Protein AF-A0A482UU62-F1 (afdb_monomer_lite)

Structure (mmCIF, N/CA/C/O backbone):
data_AF-A0A482UU62-F1
#
_entry.id   AF-A0A482UU62-F1
#
loop_
_atom_site.group_PDB
_atom_site.id
_atom_site.type_symbol
_atom_site.label_atom_id
_atom_site.label_alt_id
_atom_site.label_comp_id
_atom_site.label_asym_id
_atom_site.label_entity_id
_atom_site.label_seq_id
_atom_site.pdbx_PDB_ins_code
_atom_site.Cartn_x
_atom_site.Cartn_y
_atom_site.Cartn_z
_atom_site.occupancy
_atom_site.B_iso_or_equiv
_atom_site.auth_seq_id
_atom_site.auth_comp_id
_atom_site.auth_asym_id
_atom_site.auth_atom_id
_atom_site.pdbx_PDB_model_num
ATOM 1 N N . MET A 1 1 ? -2.769 20.925 2.232 1.00 29.25 1 MET A N 1
ATOM 2 C CA . MET A 1 1 ? -3.761 20.441 1.241 1.00 29.25 1 MET A CA 1
ATOM 3 C C . MET A 1 1 ? -4.240 19.071 1.714 1.00 29.25 1 MET A C 1
ATOM 5 O O . MET A 1 1 ? -3.401 18.208 1.876 1.00 29.25 1 MET A O 1
ATOM 9 N N . ILE A 1 2 ? -5.507 18.881 2.095 1.00 30.19 2 ILE A N 1
ATOM 10 C CA . ILE A 1 2 ? -6.007 17.560 2.534 1.00 30.19 2 ILE A CA 1
ATOM 11 C C . ILE A 1 2 ? -6.221 16.725 1.270 1.00 30.19 2 ILE A C 1
ATOM 13 O O . ILE A 1 2 ? -7.005 17.144 0.421 1.00 30.19 2 ILE A O 1
ATOM 17 N N . HIS A 1 3 ?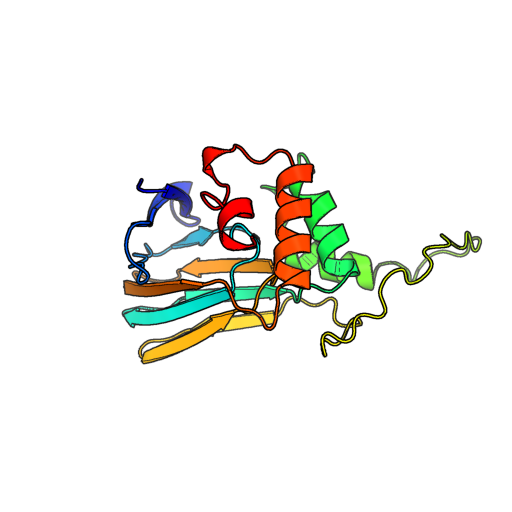 -5.529 15.593 1.127 1.00 39.16 3 HIS A N 1
ATOM 18 C CA . HIS A 1 3 ? -5.856 14.637 0.068 1.00 39.16 3 HIS A CA 1
ATOM 19 C C . HIS A 1 3 ? -6.886 13.658 0.620 1.00 39.16 3 HIS A C 1
ATOM 21 O O . HIS A 1 3 ? -6.706 13.036 1.665 1.00 39.16 3 HIS A O 1
ATOM 27 N N . THR A 1 4 ? -8.015 13.589 -0.065 1.00 34.31 4 THR A N 1
ATOM 28 C CA . THR A 1 4 ? -9.103 12.674 0.250 1.00 34.31 4 THR A CA 1
ATOM 29 C C . THR A 1 4 ? -8.933 11.459 -0.645 1.00 34.31 4 THR A C 1
ATOM 31 O O . THR A 1 4 ? -9.074 11.580 -1.862 1.00 34.31 4 THR A O 1
ATOM 34 N N . TYR A 1 5 ? -8.637 10.302 -0.056 1.00 45.34 5 TYR A N 1
ATOM 35 C CA . TYR A 1 5 ? -8.794 9.037 -0.767 1.00 45.34 5 TYR A CA 1
ATOM 36 C C . TYR A 1 5 ? -10.222 8.544 -0.562 1.00 45.34 5 TYR A C 1
ATOM 38 O O . TYR A 1 5 ? -10.737 8.518 0.560 1.00 45.34 5 TYR A O 1
ATOM 46 N N . ILE A 1 6 ? -10.868 8.184 -1.666 1.00 48.06 6 ILE A N 1
ATOM 47 C CA . ILE A 1 6 ? -12.169 7.526 -1.643 1.00 48.06 6 ILE A CA 1
ATOM 48 C C . ILE A 1 6 ? -11.887 6.039 -1.436 1.00 48.06 6 ILE A C 1
ATOM 50 O O . ILE A 1 6 ? -11.468 5.350 -2.361 1.00 48.06 6 ILE A O 1
ATOM 54 N N . ALA A 1 7 ? -12.085 5.559 -0.213 1.00 54.38 7 ALA A N 1
ATOM 55 C CA . ALA A 1 7 ? -12.248 4.135 0.036 1.00 54.38 7 ALA A CA 1
ATOM 56 C C . ALA A 1 7 ? -13.692 3.746 -0.292 1.00 54.38 7 ALA A C 1
ATOM 58 O O . ALA A 1 7 ? -14.599 4.576 -0.233 1.00 54.38 7 ALA A O 1
ATOM 59 N N . TYR A 1 8 ? -13.933 2.486 -0.624 1.00 49.38 8 TYR A N 1
ATOM 60 C CA . TYR A 1 8 ? -15.288 1.998 -0.861 1.00 49.38 8 TYR A CA 1
ATOM 61 C C . TYR A 1 8 ? -15.709 1.091 0.291 1.00 49.38 8 TYR A C 1
ATOM 63 O O . TYR A 1 8 ? -14.977 0.175 0.663 1.00 49.38 8 TYR A O 1
ATOM 71 N N . ASN A 1 9 ? -16.870 1.353 0.889 1.00 61.03 9 ASN A N 1
ATOM 72 C CA . ASN A 1 9 ? -17.460 0.448 1.861 1.00 61.03 9 ASN A CA 1
ATOM 73 C C . ASN A 1 9 ? -18.055 -0.748 1.121 1.00 61.03 9 ASN A C 1
ATOM 75 O O . ASN A 1 9 ? -19.057 -0.614 0.418 1.00 61.03 9 ASN A O 1
ATOM 79 N N . ILE A 1 10 ? -17.456 -1.920 1.303 1.00 60.53 10 ILE A N 1
ATOM 80 C CA . ILE A 1 10 ? -17.905 -3.153 0.653 1.00 60.53 10 ILE A CA 1
ATOM 81 C C . ILE A 1 10 ? -19.278 -3.584 1.197 1.00 60.53 10 ILE A C 1
ATOM 83 O O . ILE A 1 10 ? -20.093 -4.103 0.444 1.00 60.53 10 ILE A O 1
ATOM 87 N N . GLN A 1 11 ? -19.571 -3.352 2.482 1.00 52.62 11 GLN A N 1
ATOM 88 C CA . GLN A 1 11 ? -20.834 -3.774 3.107 1.00 52.62 11 GLN A CA 1
ATOM 89 C C . GLN A 1 11 ? -22.020 -2.885 2.722 1.00 52.62 11 GLN A C 1
ATOM 91 O O . GLN A 1 11 ? -23.145 -3.368 2.610 1.00 52.62 11 GLN A O 1
ATOM 96 N N . HIS A 1 12 ? -21.778 -1.588 2.528 1.00 54.59 12 HIS A N 1
ATOM 97 C CA . HIS A 1 12 ? -22.832 -0.602 2.283 1.00 54.59 12 HIS A CA 1
ATOM 98 C C . HIS A 1 12 ? -22.850 -0.039 0.860 1.00 54.59 12 HIS A C 1
ATOM 100 O O . HIS A 1 12 ? -23.733 0.754 0.544 1.00 54.59 12 HIS A O 1
ATOM 106 N N . HIS A 1 13 ? -21.919 -0.448 -0.005 1.00 57.50 13 HIS A N 1
ATOM 107 C CA . HIS A 1 13 ? -21.791 0.049 -1.376 1.00 57.50 13 HIS A CA 1
ATOM 108 C C . HIS A 1 13 ? -21.663 1.584 -1.479 1.00 57.50 13 HIS A C 1
ATOM 110 O O . HIS A 1 13 ? -22.067 2.195 -2.473 1.00 57.50 13 HIS A O 1
ATOM 116 N N . THR A 1 14 ? -21.092 2.224 -0.454 1.00 40.72 14 THR A N 1
ATOM 117 C CA . THR A 1 14 ? -20.951 3.682 -0.353 1.00 40.72 14 THR A CA 1
ATOM 118 C C . THR A 1 14 ? -19.483 4.110 -0.337 1.00 40.72 14 THR A C 1
ATOM 120 O O . THR A 1 14 ? -18.644 3.422 0.244 1.00 40.72 14 THR A O 1
ATOM 123 N N . PRO A 1 15 ? -19.133 5.258 -0.944 1.00 47.12 15 PRO A N 1
ATOM 124 C CA . PRO A 1 15 ? -17.802 5.830 -0.792 1.00 47.12 15 PRO A CA 1
ATOM 125 C C . PRO A 1 15 ? -17.583 6.295 0.659 1.00 47.12 15 PRO A C 1
ATOM 127 O O . PRO A 1 15 ? -18.362 7.081 1.196 1.00 47.12 15 PRO A O 1
ATOM 130 N N . CYS A 1 16 ? -16.503 5.831 1.283 1.00 45.94 16 CYS A N 1
ATOM 131 C CA . CYS A 1 16 ? -15.980 6.317 2.554 1.00 45.94 16 CYS A CA 1
ATOM 132 C C . CYS A 1 16 ? -14.780 7.228 2.291 1.00 45.94 16 CYS A C 1
ATOM 134 O O . CYS A 1 16 ? -13.855 6.875 1.563 1.00 45.94 16 CYS A O 1
ATOM 136 N N . ILE A 1 17 ? -14.767 8.398 2.918 1.00 45.94 17 ILE A N 1
ATOM 137 C CA . ILE A 1 17 ? -13.635 9.315 2.820 1.00 45.94 17 ILE A CA 1
ATOM 138 C C . ILE A 1 17 ? -12.605 8.939 3.886 1.00 45.94 17 ILE A C 1
ATOM 140 O O . ILE A 1 17 ? -12.888 9.029 5.080 1.00 45.94 17 ILE A O 1
ATOM 144 N N . ILE A 1 18 ? -11.401 8.556 3.456 1.00 52.06 18 ILE A N 1
ATOM 145 C CA . ILE A 1 18 ? -10.228 8.507 4.332 1.00 52.06 18 ILE A CA 1
ATOM 146 C C . ILE A 1 18 ? -9.531 9.864 4.215 1.00 52.06 18 ILE A C 1
ATOM 148 O O . ILE A 1 18 ? -9.046 10.248 3.147 1.00 52.06 18 ILE A O 1
ATOM 152 N N . HIS A 1 19 ? -9.519 10.619 5.312 1.00 41.97 19 HIS A N 1
ATOM 153 C CA . HIS A 1 19 ? -8.902 11.942 5.361 1.00 41.97 19 HIS A CA 1
ATOM 154 C C . HIS A 1 19 ? -7.391 11.840 5.623 1.00 41.97 19 HIS A C 1
ATOM 156 O O . HIS A 1 19 ? -6.980 11.340 6.669 1.00 41.97 19 HIS A O 1
ATOM 162 N N . TYR A 1 20 ? -6.567 12.383 4.716 1.00 47.47 20 TYR A N 1
ATOM 163 C CA . TYR A 1 20 ? -5.126 12.571 4.928 1.00 47.47 20 TYR A CA 1
ATOM 164 C C . TYR A 1 20 ? -4.804 14.044 5.204 1.00 47.47 20 TYR A C 1
ATOM 166 O O . TYR A 1 20 ? -5.115 14.923 4.400 1.00 47.47 20 TYR A O 1
ATOM 174 N N . ILE A 1 21 ? -4.105 14.334 6.304 1.00 40.41 21 ILE A N 1
ATOM 175 C CA . ILE A 1 21 ? -3.586 15.679 6.594 1.00 40.41 21 ILE A CA 1
ATOM 176 C C . ILE A 1 21 ? -2.113 15.737 6.151 1.00 40.41 21 ILE A C 1
ATOM 178 O O . ILE A 1 21 ? -1.223 15.320 6.880 1.00 40.41 21 ILE A O 1
ATOM 182 N N . HIS A 1 22 ? -1.839 16.265 4.951 1.00 42.44 22 HIS A N 1
ATOM 183 C CA . HIS A 1 22 ? -0.493 16.317 4.333 1.00 42.44 22 HIS A CA 1
ATOM 184 C C . HIS A 1 22 ? 0.521 17.279 4.987 1.00 42.44 22 HIS A C 1
ATOM 186 O O . HIS A 1 22 ? 1.594 17.495 4.428 1.00 42.44 22 HIS A O 1
ATOM 192 N N . HIS A 1 23 ? 0.212 17.948 6.100 1.00 40.69 23 HIS A N 1
ATOM 193 C CA . HIS A 1 23 ? 1.130 18.947 6.687 1.00 40.69 23 HIS A CA 1
ATOM 194 C C . HIS A 1 23 ? 1.830 18.480 7.960 1.00 40.69 23 HIS A C 1
ATOM 196 O O . HIS A 1 23 ? 2.499 19.271 8.619 1.00 40.69 23 HIS A O 1
ATOM 202 N N . THR A 1 24 ? 1.749 17.189 8.267 1.00 35.25 24 THR A N 1
ATOM 203 C CA . THR A 1 24 ? 2.496 16.575 9.360 1.00 35.25 24 THR A CA 1
ATOM 204 C C . THR A 1 24 ? 3.139 15.268 8.887 1.00 35.25 24 THR A C 1
ATOM 206 O O . THR A 1 24 ? 2.493 14.507 8.170 1.00 35.25 24 THR A O 1
ATOM 209 N N . PRO A 1 25 ? 4.380 14.952 9.310 1.00 50.28 25 PRO A N 1
ATOM 210 C CA . PRO A 1 25 ? 5.009 13.643 9.071 1.00 50.28 25 PRO A CA 1
ATOM 211 C C . PRO A 1 25 ? 4.230 12.470 9.705 1.00 50.28 25 PRO A C 1
ATOM 213 O O . PRO A 1 25 ? 4.534 11.310 9.446 1.00 50.28 25 PRO A O 1
ATOM 216 N N . ASN A 1 26 ? 3.205 12.789 10.502 1.00 51.12 26 ASN A N 1
ATOM 217 C CA . ASN A 1 26 ? 2.254 11.870 11.105 1.00 51.12 26 ASN A CA 1
ATOM 218 C C . ASN A 1 26 ? 0.860 12.131 10.512 1.00 51.12 26 ASN A C 1
ATOM 220 O O . ASN A 1 26 ? 0.318 13.229 10.635 1.00 51.12 26 ASN A O 1
ATOM 224 N N . ILE A 1 27 ? 0.285 11.119 9.887 1.00 62.78 27 ILE A N 1
ATOM 225 C CA . ILE A 1 27 ? -1.075 11.037 9.364 1.00 62.78 27 ILE A CA 1
ATOM 226 C C . ILE A 1 27 ? -1.884 10.200 10.364 1.00 62.78 27 ILE A C 1
ATOM 228 O O . ILE A 1 27 ? -1.383 9.214 10.905 1.00 62.78 27 ILE A O 1
ATOM 232 N N . ILE A 1 28 ? -3.141 10.572 10.612 1.00 58.69 28 ILE A N 1
ATOM 233 C CA . ILE A 1 28 ? -4.076 9.774 11.421 1.00 58.69 28 ILE A CA 1
ATOM 234 C C . ILE A 1 28 ? -5.161 9.214 10.494 1.00 58.69 28 ILE A C 1
ATOM 236 O O . ILE A 1 28 ? -6.199 9.858 10.323 1.00 58.69 28 ILE A O 1
ATOM 240 N N . PRO A 1 29 ? -4.941 8.063 9.835 1.00 61.91 29 PRO A N 1
ATOM 241 C CA . PRO A 1 29 ? -6.014 7.419 9.096 1.00 61.91 29 PRO A CA 1
ATOM 242 C C . PRO A 1 29 ? -7.071 6.846 10.052 1.00 61.91 29 PRO A C 1
ATOM 244 O O . PRO A 1 29 ? -6.817 5.914 10.816 1.00 61.91 29 PRO A O 1
ATOM 247 N N . LEU A 1 30 ? -8.290 7.380 9.965 1.00 72.06 30 LEU A N 1
ATOM 248 C CA . LEU A 1 30 ? -9.490 6.761 10.531 1.00 72.06 30 LEU A CA 1
ATOM 249 C C . LEU A 1 30 ? -10.072 5.795 9.496 1.00 72.06 30 LEU A C 1
ATOM 251 O O . LEU A 1 30 ? -10.325 6.183 8.355 1.00 72.06 30 LEU A O 1
ATOM 255 N N . GLY A 1 31 ? -10.250 4.531 9.875 1.00 71.94 31 GLY A N 1
ATOM 256 C CA . GLY A 1 31 ? -10.836 3.507 9.015 1.00 71.94 31 GLY A CA 1
ATOM 257 C C . GLY A 1 31 ? -12.223 3.120 9.502 1.00 71.94 31 GLY A C 1
ATOM 258 O O . GLY A 1 31 ? -12.349 2.626 10.616 1.00 71.94 31 GLY A O 1
ATOM 259 N N . MET A 1 32 ? -13.242 3.312 8.665 1.00 77.94 32 MET A N 1
ATOM 260 C CA . MET A 1 32 ? -14.583 2.786 8.926 1.00 77.94 32 MET A CA 1
ATOM 261 C C . MET A 1 32 ? -14.618 1.283 8.633 1.00 77.94 32 MET A C 1
ATOM 263 O O . MET A 1 32 ? -14.035 0.823 7.644 1.00 77.94 32 MET A O 1
ATOM 267 N N . SER A 1 33 ? -15.331 0.532 9.463 1.00 85.75 33 SER A N 1
ATOM 268 C CA . SER A 1 33 ? -15.635 -0.876 9.241 1.00 85.75 33 SER A CA 1
ATOM 269 C C . SER A 1 33 ? -16.215 -1.117 7.840 1.00 85.75 33 SER A C 1
ATOM 271 O O . SER A 1 33 ? -17.054 -0.361 7.345 1.00 85.75 33 SER A O 1
ATOM 273 N N . GLY A 1 34 ? -15.734 -2.163 7.173 1.00 82.69 34 GLY A N 1
ATOM 274 C CA . GLY A 1 34 ? -16.129 -2.533 5.817 1.00 82.69 34 GLY A CA 1
ATOM 275 C C . GLY A 1 34 ? -15.445 -1.733 4.705 1.00 82.69 34 GLY A C 1
ATOM 276 O O . GLY A 1 34 ? -15.669 -2.045 3.536 1.00 82.69 34 GLY A O 1
ATOM 277 N N . SER A 1 35 ? -14.611 -0.735 5.023 1.00 86.00 35 SER A N 1
ATOM 278 C CA . SER A 1 35 ? -13.878 0.035 4.009 1.00 86.00 35 SER A CA 1
ATOM 279 C C . SER A 1 35 ? -12.747 -0.775 3.372 1.00 86.00 35 SER A C 1
ATOM 281 O O . SER A 1 35 ? -12.025 -1.518 4.045 1.00 86.00 35 SER A O 1
ATOM 283 N N . TYR A 1 36 ? -12.588 -0.599 2.063 1.00 86.75 36 TYR A N 1
ATOM 284 C CA . TYR A 1 36 ? -11.525 -1.182 1.260 1.00 86.75 36 TYR A CA 1
ATOM 285 C C . TYR A 1 36 ? -10.872 -0.117 0.385 1.00 86.75 36 TYR A C 1
ATOM 287 O O . TYR A 1 36 ? -11.555 0.672 -0.276 1.00 86.75 36 TYR A O 1
ATOM 295 N N . THR A 1 37 ? -9.546 -0.124 0.393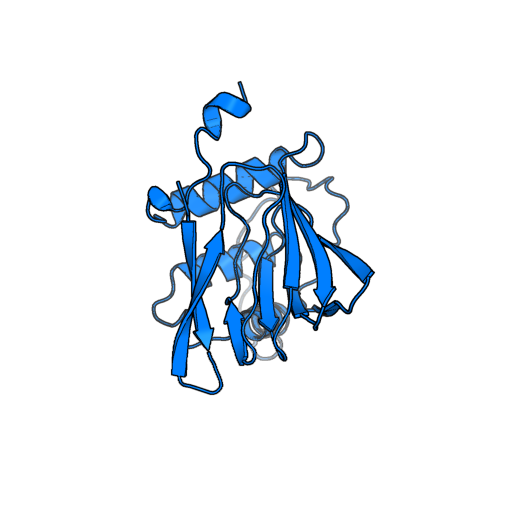 1.00 88.06 37 THR A N 1
ATOM 296 C CA . THR A 1 37 ? -8.704 0.631 -0.528 1.00 88.06 37 THR A CA 1
ATOM 297 C C . THR A 1 37 ? -8.009 -0.377 -1.427 1.00 88.06 37 THR A C 1
ATOM 299 O O . THR A 1 37 ? -7.298 -1.253 -0.930 1.00 88.06 37 THR A O 1
ATOM 302 N N . ASP A 1 38 ? -8.245 -0.265 -2.731 1.00 88.19 38 ASP A N 1
ATOM 303 C CA . ASP A 1 38 ? -7.744 -1.221 -3.717 1.00 88.19 38 ASP A CA 1
ATOM 304 C C . ASP A 1 38 ? -6.224 -1.133 -3.914 1.00 88.19 38 ASP A C 1
ATOM 306 O O . ASP A 1 38 ? -5.571 -0.244 -3.363 1.00 88.19 38 ASP A O 1
ATOM 310 N N . PHE A 1 39 ? -5.651 -2.067 -4.675 1.00 90.81 39 PHE A N 1
ATOM 311 C CA . PHE A 1 39 ? -4.207 -2.158 -4.873 1.00 90.81 39 PHE A CA 1
ATOM 312 C C . PHE A 1 39 ? -3.606 -0.864 -5.423 1.00 90.81 39 PHE A C 1
ATOM 314 O O . PHE A 1 39 ? -4.006 -0.369 -6.477 1.00 90.81 39 PHE A O 1
ATOM 321 N N . HIS A 1 40 ? -2.598 -0.351 -4.726 1.00 88.75 40 HIS A N 1
ATOM 322 C CA . HIS A 1 40 ? -1.867 0.847 -5.109 1.00 88.75 40 HIS A CA 1
ATOM 323 C C . HIS A 1 40 ? -0.402 0.766 -4.677 1.00 88.75 40 HIS A C 1
ATOM 325 O O . HIS A 1 40 ? -0.005 -0.082 -3.878 1.00 88.75 40 HIS A O 1
ATOM 331 N N . ILE A 1 41 ? 0.394 1.670 -5.238 1.00 88.44 41 ILE A N 1
ATOM 332 C CA . ILE A 1 41 ? 1.728 2.021 -4.755 1.00 88.44 41 ILE A CA 1
ATOM 333 C C . ILE A 1 41 ? 1.607 3.421 -4.157 1.00 88.44 41 ILE A C 1
ATOM 335 O O . ILE A 1 41 ? 0.944 4.275 -4.750 1.00 88.44 41 ILE A O 1
ATOM 339 N N . ASP A 1 42 ? 2.219 3.650 -2.996 1.00 86.38 42 ASP A N 1
ATOM 340 C CA . ASP A 1 42 ? 2.210 4.974 -2.378 1.00 86.38 42 ASP A CA 1
ATOM 341 C C . ASP A 1 42 ? 2.927 6.010 -3.249 1.00 86.38 42 ASP A C 1
ATOM 343 O O . ASP A 1 42 ? 3.924 5.724 -3.921 1.00 86.38 42 ASP A O 1
ATOM 347 N N . PHE A 1 43 ? 2.397 7.230 -3.210 1.00 77.69 43 PHE A N 1
ATOM 348 C CA . PHE A 1 43 ? 2.791 8.336 -4.074 1.00 77.69 43 PHE A CA 1
ATOM 349 C C . PHE A 1 43 ? 4.307 8.598 -4.054 1.00 77.69 43 PHE A C 1
ATOM 351 O O . PHE A 1 43 ? 4.957 8.582 -3.009 1.00 77.69 43 PHE A O 1
ATOM 358 N N . GLY A 1 44 ? 4.897 8.868 -5.219 1.00 74.62 44 GLY A N 1
ATOM 359 C CA . GLY A 1 44 ? 6.339 9.089 -5.355 1.00 74.62 44 GLY A CA 1
ATOM 360 C C . GLY A 1 44 ? 7.195 7.885 -4.939 1.00 74.62 44 GLY A C 1
ATOM 361 O O . GLY A 1 44 ? 8.399 8.034 -4.730 1.00 74.62 44 GLY A O 1
ATOM 362 N N . GLY A 1 45 ? 6.594 6.703 -4.778 1.00 82.81 45 GLY A N 1
ATOM 363 C CA . GLY A 1 45 ? 7.262 5.522 -4.247 1.00 82.81 45 GLY A CA 1
ATOM 364 C C . GLY A 1 45 ? 7.731 5.683 -2.804 1.00 82.81 45 GLY A C 1
ATOM 365 O O . GLY A 1 45 ? 8.774 5.126 -2.459 1.00 82.81 45 GLY A O 1
ATOM 366 N N . THR A 1 46 ? 7.033 6.451 -1.964 1.00 84.94 46 THR A N 1
ATOM 367 C CA . THR A 1 46 ? 7.375 6.549 -0.539 1.00 84.94 46 THR A CA 1
ATOM 368 C C . THR A 1 46 ? 7.311 5.191 0.155 1.00 84.94 46 THR A C 1
ATOM 370 O O . THR A 1 46 ? 6.539 4.312 -0.221 1.00 84.94 46 THR A O 1
ATOM 373 N N . SER A 1 47 ? 8.127 5.022 1.192 1.00 89.12 47 SER A N 1
ATOM 374 C CA . SER A 1 47 ? 7.890 3.990 2.201 1.00 89.12 47 SER A CA 1
ATOM 375 C C . SER A 1 47 ? 6.824 4.497 3.174 1.00 89.12 47 SER A C 1
ATOM 377 O O . SER A 1 47 ? 6.751 5.703 3.436 1.00 89.12 47 SER A O 1
ATOM 379 N N . VAL A 1 48 ? 6.029 3.595 3.746 1.00 91.88 48 VAL A N 1
ATOM 380 C CA . VAL A 1 48 ? 4.959 3.949 4.689 1.00 91.88 48 VAL A CA 1
ATOM 381 C C . VAL A 1 48 ? 5.078 3.153 5.979 1.00 91.88 48 VAL A C 1
ATOM 383 O O . VAL A 1 48 ? 5.509 1.999 5.988 1.00 91.88 48 VAL A O 1
ATOM 386 N N . TRP A 1 49 ? 4.700 3.773 7.091 1.00 91.69 49 TRP A N 1
ATOM 387 C CA . TRP A 1 49 ? 4.518 3.087 8.365 1.00 91.69 49 TRP A CA 1
ATOM 388 C C . TRP A 1 49 ? 3.076 3.225 8.849 1.00 91.69 49 TRP A C 1
ATOM 390 O O . TRP A 1 49 ? 2.444 4.261 8.645 1.00 91.69 49 TRP A O 1
ATOM 400 N N . TYR A 1 50 ? 2.571 2.182 9.503 1.00 92.12 50 TYR A N 1
ATOM 401 C CA . TYR A 1 50 ? 1.248 2.120 10.119 1.00 92.12 50 TYR A CA 1
ATOM 402 C C . TYR A 1 50 ? 1.376 1.588 11.541 1.00 92.12 50 TYR A C 1
ATOM 404 O O . TYR A 1 50 ? 2.028 0.575 11.751 1.00 92.12 50 TYR A O 1
ATOM 412 N N . HIS A 1 51 ? 0.714 2.221 12.499 1.00 92.38 51 HIS A N 1
ATOM 413 C CA . HIS A 1 51 ? 0.619 1.811 13.892 1.00 92.38 51 HIS A CA 1
ATOM 414 C C . HIS A 1 51 ? -0.849 1.809 14.320 1.00 92.38 51 HIS A C 1
ATOM 416 O O . HIS A 1 51 ? -1.506 2.855 14.307 1.00 92.38 51 HIS A O 1
ATOM 422 N N . ILE A 1 52 ? -1.386 0.640 14.671 1.00 91.62 52 ILE A N 1
ATOM 423 C CA . ILE A 1 52 ? -2.794 0.517 15.070 1.00 91.62 52 ILE A CA 1
ATOM 424 C C . ILE A 1 52 ? -2.933 0.909 16.533 1.00 91.62 52 ILE A C 1
ATOM 426 O O . ILE A 1 52 ? -2.391 0.249 17.419 1.00 91.62 52 ILE A O 1
ATOM 430 N N . HIS A 1 53 ? -3.717 1.953 16.787 1.00 90.06 53 HIS A N 1
ATOM 431 C CA . HIS A 1 53 ? -4.113 2.315 18.139 1.00 90.06 53 HIS A CA 1
ATOM 432 C C . HIS A 1 53 ? -5.315 1.485 18.599 1.00 90.06 53 HIS A C 1
ATOM 434 O O . HIS A 1 53 ? -5.282 0.880 19.668 1.00 90.06 53 HIS A O 1
ATOM 440 N N . THR A 1 54 ? -6.363 1.420 17.773 1.00 91.56 54 THR A N 1
ATOM 441 C CA . THR A 1 54 ? -7.571 0.618 18.019 1.00 91.56 54 THR A CA 1
ATOM 442 C C . THR A 1 54 ? -8.091 -0.004 16.723 1.00 91.56 54 THR A C 1
ATOM 444 O O . THR A 1 54 ? -7.844 0.524 15.637 1.00 91.56 54 THR A O 1
ATOM 447 N N . GLY A 1 55 ? -8.829 -1.111 16.843 1.00 93.00 55 GLY A N 1
ATOM 448 C CA . GLY A 1 55 ? -9.361 -1.877 15.711 1.00 93.00 55 GLY A CA 1
ATOM 449 C C . GLY A 1 55 ? -8.312 -2.783 15.061 1.00 93.00 55 GLY A C 1
ATOM 450 O O . GLY A 1 55 ? -7.365 -3.212 15.720 1.00 93.00 55 GLY A O 1
ATOM 451 N N . ARG A 1 56 ? -8.451 -3.072 13.764 1.00 93.38 56 ARG A N 1
ATOM 452 C CA . ARG A 1 56 ? -7.484 -3.876 12.996 1.00 93.38 56 ARG A CA 1
ATOM 453 C C . ARG A 1 56 ? -7.556 -3.575 11.504 1.00 93.38 56 ARG A C 1
ATOM 455 O O . ARG A 1 56 ? -8.599 -3.186 10.981 1.00 93.38 56 ARG A O 1
ATOM 462 N N . LYS A 1 57 ? -6.457 -3.822 10.793 1.00 93.00 57 LYS A N 1
ATOM 463 C CA . LYS A 1 57 ? -6.377 -3.700 9.329 1.00 93.00 57 LYS A CA 1
ATOM 464 C C . LYS A 1 57 ? -5.812 -4.963 8.702 1.00 93.00 57 LYS A C 1
ATOM 466 O O . LYS A 1 57 ? -4.899 -5.574 9.243 1.00 93.00 57 LYS A O 1
ATOM 471 N N . VAL A 1 58 ? -6.347 -5.338 7.549 1.00 95.38 58 VAL A N 1
ATOM 472 C CA . VAL A 1 58 ? -5.865 -6.457 6.739 1.00 95.38 58 VAL A CA 1
ATOM 473 C C . VAL A 1 58 ? -5.199 -5.883 5.497 1.00 95.38 58 VAL A C 1
ATOM 475 O O . VAL A 1 58 ? -5.843 -5.194 4.710 1.00 95.38 58 VAL A O 1
ATOM 478 N N . PHE A 1 59 ? -3.911 -6.152 5.341 1.00 95.62 59 PHE A N 1
ATOM 479 C CA . PHE A 1 59 ? -3.097 -5.730 4.211 1.00 95.62 59 PHE A CA 1
ATOM 480 C C . PHE A 1 59 ? -2.901 -6.900 3.253 1.00 95.62 59 PHE A C 1
ATOM 482 O O . PHE A 1 59 ? -2.537 -7.994 3.677 1.00 95.62 59 PHE A O 1
ATOM 489 N N . TYR A 1 60 ? -3.089 -6.648 1.966 1.00 94.62 60 TYR A N 1
ATOM 490 C CA . TYR A 1 60 ? -2.677 -7.530 0.880 1.00 94.62 60 TYR A CA 1
ATOM 491 C C . TYR A 1 60 ? -1.401 -6.944 0.291 1.00 94.62 60 TYR A C 1
ATOM 493 O O . TYR A 1 60 ? -1.411 -5.789 -0.115 1.00 94.62 60 TYR A O 1
ATOM 501 N N . LEU A 1 61 ? -0.309 -7.700 0.294 1.00 93.56 61 LEU A N 1
ATOM 502 C CA . LEU A 1 61 ? 1.041 -7.235 -0.008 1.00 93.56 61 LEU A CA 1
ATOM 503 C C . LEU A 1 61 ? 1.610 -8.016 -1.192 1.00 93.56 61 LEU A C 1
ATOM 505 O O . LEU A 1 61 ? 1.655 -9.249 -1.169 1.00 93.56 61 LEU A O 1
ATOM 509 N N . ILE A 1 62 ? 2.084 -7.292 -2.201 1.00 92.50 62 ILE A N 1
ATOM 510 C CA . ILE A 1 62 ? 2.740 -7.838 -3.389 1.00 92.50 62 ILE A CA 1
ATOM 511 C C . ILE A 1 62 ? 4.105 -7.144 -3.524 1.00 92.50 62 ILE A C 1
ATOM 513 O O . ILE A 1 62 ? 4.160 -5.910 -3.596 1.00 92.50 62 ILE A O 1
ATOM 517 N N . PRO A 1 63 ? 5.222 -7.895 -3.557 1.00 91.50 63 PRO A N 1
ATOM 518 C CA . PRO A 1 63 ? 6.537 -7.283 -3.666 1.00 91.50 63 PRO A CA 1
ATOM 519 C C . PRO A 1 63 ? 6.738 -6.649 -5.051 1.00 91.50 63 PRO A C 1
ATOM 521 O O . PRO A 1 63 ? 6.210 -7.161 -6.045 1.00 91.50 63 PRO A O 1
ATOM 524 N N . PRO A 1 64 ? 7.541 -5.577 -5.151 1.00 89.69 64 PRO A N 1
ATOM 525 C CA . PRO A 1 64 ? 7.765 -4.833 -6.389 1.00 89.69 64 PRO A CA 1
ATOM 526 C C . PRO A 1 64 ? 8.762 -5.520 -7.333 1.00 89.69 64 PRO A C 1
ATOM 528 O O . PRO A 1 64 ? 9.714 -4.898 -7.804 1.00 89.69 64 PRO A O 1
ATOM 531 N N . THR A 1 65 ? 8.574 -6.811 -7.613 1.00 87.50 65 THR A N 1
ATOM 532 C CA . THR A 1 65 ? 9.379 -7.508 -8.624 1.00 87.50 65 THR A CA 1
ATOM 533 C C . THR A 1 65 ? 9.078 -6.935 -10.006 1.00 87.50 65 THR A C 1
ATOM 535 O O . THR A 1 65 ? 7.975 -6.445 -10.261 1.00 87.50 65 THR A O 1
ATOM 538 N N . HIS A 1 66 ? 10.034 -7.023 -10.933 1.00 82.75 66 HIS A N 1
ATOM 539 C CA . HIS A 1 66 ? 9.842 -6.521 -12.298 1.00 82.75 66 HIS A CA 1
ATOM 540 C C . HIS A 1 66 ? 8.546 -7.049 -12.938 1.00 82.75 66 HIS A C 1
ATOM 542 O O . HIS A 1 66 ? 7.781 -6.289 -13.528 1.00 82.75 66 HIS A O 1
ATOM 548 N N . HIS A 1 67 ? 8.267 -8.341 -12.748 1.00 85.25 67 HIS A N 1
ATOM 549 C CA . HIS A 1 67 ? 7.041 -8.985 -13.202 1.00 85.25 67 HIS A CA 1
ATOM 550 C C . HIS A 1 67 ? 5.783 -8.338 -12.606 1.00 85.25 67 HIS A C 1
ATOM 552 O O . HIS A 1 67 ? 4.906 -7.892 -13.347 1.00 85.25 67 HIS A O 1
ATOM 558 N N . ASN A 1 68 ? 5.710 -8.231 -11.276 1.00 88.00 68 ASN A N 1
ATOM 559 C CA . ASN A 1 68 ? 4.534 -7.707 -10.579 1.00 88.00 68 ASN A CA 1
ATOM 560 C C . ASN A 1 68 ? 4.275 -6.241 -10.954 1.00 88.00 68 ASN A C 1
ATOM 562 O O . ASN A 1 68 ? 3.127 -5.841 -11.133 1.00 88.00 68 ASN A O 1
ATOM 566 N N . MET A 1 69 ? 5.340 -5.458 -11.147 1.00 86.75 69 MET A N 1
ATOM 567 C CA . MET A 1 69 ? 5.253 -4.059 -11.573 1.00 86.75 69 MET A CA 1
ATOM 568 C C . MET A 1 69 ? 4.706 -3.911 -13.000 1.00 86.75 69 MET A C 1
ATOM 570 O O . MET A 1 69 ? 3.950 -2.976 -13.272 1.00 86.75 69 MET A O 1
ATOM 574 N N . LEU A 1 70 ? 5.044 -4.828 -13.916 1.00 84.94 70 LEU A N 1
ATOM 575 C CA . LEU A 1 70 ? 4.465 -4.850 -15.264 1.00 84.94 70 LEU A CA 1
ATOM 576 C C . LEU A 1 70 ? 2.978 -5.211 -15.231 1.00 84.94 70 LEU A C 1
ATOM 578 O O . LEU A 1 70 ? 2.175 -4.526 -15.865 1.00 84.94 70 LEU A O 1
ATOM 582 N N . VAL A 1 71 ? 2.605 -6.240 -14.463 1.00 87.00 71 VAL A N 1
ATOM 583 C CA . VAL A 1 71 ? 1.199 -6.641 -14.291 1.00 87.00 71 VAL A CA 1
ATOM 584 C C . VAL A 1 71 ? 0.395 -5.496 -13.676 1.00 87.00 71 VAL A C 1
ATOM 586 O O . VAL A 1 71 ? -0.665 -5.154 -14.197 1.00 87.00 71 VAL A O 1
ATOM 589 N N . TYR A 1 72 ? 0.926 -4.847 -12.635 1.00 88.06 72 TYR A N 1
ATOM 590 C CA . TYR A 1 72 ? 0.322 -3.670 -12.012 1.00 88.06 72 TYR A CA 1
ATOM 591 C C . TYR A 1 72 ? 0.113 -2.538 -13.018 1.00 88.06 72 TYR A C 1
ATOM 593 O O . TYR A 1 72 ? -1.004 -2.051 -13.156 1.00 88.06 72 TYR A O 1
ATOM 601 N N . LYS A 1 73 ? 1.141 -2.167 -13.793 1.00 85.31 73 LYS A N 1
ATOM 602 C CA . LYS A 1 73 ? 1.032 -1.101 -14.800 1.00 85.31 73 LYS A CA 1
ATOM 603 C C . LYS A 1 73 ? -0.045 -1.404 -15.848 1.00 85.31 73 LYS A C 1
ATOM 605 O O . LYS A 1 73 ? -0.824 -0.519 -16.200 1.00 85.31 73 LYS A O 1
ATOM 610 N N . SER A 1 74 ? -0.096 -2.642 -16.341 1.00 85.50 74 SER A N 1
ATOM 611 C CA . SER A 1 74 ? -1.120 -3.092 -17.291 1.00 85.50 74 SER A CA 1
ATOM 612 C C . SER A 1 74 ? -2.522 -3.063 -16.673 1.00 85.50 74 SER A C 1
ATOM 614 O O . SER A 1 74 ? -3.469 -2.636 -17.330 1.00 85.50 74 SER A O 1
ATOM 616 N N . TRP A 1 75 ? -2.654 -3.460 -15.405 1.00 86.44 75 TRP A N 1
ATOM 617 C CA . TRP A 1 75 ? -3.910 -3.431 -14.655 1.00 86.44 75 TRP A CA 1
ATOM 618 C C . TRP A 1 75 ? -4.406 -2.004 -14.378 1.00 86.44 75 TRP A C 1
ATOM 620 O O . TRP A 1 75 ? -5.578 -1.727 -14.618 1.00 86.44 75 TRP A O 1
ATOM 630 N N . THR A 1 76 ? -3.533 -1.073 -13.976 1.00 80.81 76 THR A N 1
ATOM 631 C CA . THR A 1 76 ? -3.886 0.344 -13.746 1.00 80.81 76 THR A CA 1
ATOM 632 C C . THR A 1 76 ? -4.398 1.032 -15.015 1.00 80.81 76 THR A C 1
ATOM 634 O O . THR A 1 76 ? -5.229 1.931 -14.945 1.00 80.81 76 THR A O 1
ATOM 637 N N . CYS A 1 77 ? -3.929 0.608 -16.189 1.00 77.12 77 CYS A N 1
ATOM 638 C CA . CYS A 1 77 ? -4.400 1.119 -17.477 1.00 77.12 77 CYS A CA 1
ATOM 639 C C . CYS A 1 77 ? -5.615 0.353 -18.034 1.00 77.12 77 CYS A C 1
ATOM 641 O O . CYS A 1 77 ? -6.119 0.713 -19.101 1.00 77.12 77 CYS A O 1
ATOM 643 N N . SER A 1 78 ? -6.065 -0.714 -17.368 1.00 78.31 78 SER A N 1
ATOM 644 C CA . SER A 1 78 ? -7.143 -1.570 -17.862 1.00 78.31 78 SER A CA 1
ATOM 645 C C . SER A 1 78 ? -8.522 -0.969 -17.569 1.00 78.31 78 SER A C 1
ATOM 647 O O . SER A 1 78 ? -8.782 -0.550 -16.440 1.00 78.31 78 SER A O 1
ATOM 649 N N . PRO A 1 79 ? -9.481 -1.029 -18.514 1.00 77.19 79 PRO A N 1
ATOM 650 C CA . PRO A 1 79 ? -10.872 -0.667 -18.240 1.00 77.19 79 PRO A CA 1
ATOM 651 C C . PRO A 1 79 ? -11.539 -1.581 -17.197 1.00 77.19 79 PRO A C 1
ATOM 653 O O . PRO A 1 79 ? -12.579 -1.226 -16.649 1.00 77.19 79 PRO A O 1
ATOM 656 N N . SER A 1 80 ? -10.959 -2.753 -16.912 1.00 75.50 80 SER A N 1
ATOM 657 C CA . SER A 1 80 ? -11.472 -3.709 -15.928 1.00 75.50 80 SER A CA 1
ATOM 658 C C . SER A 1 80 ? -10.932 -3.500 -14.511 1.00 75.50 80 SER A C 1
ATOM 660 O O . SER A 1 80 ? -11.282 -4.302 -13.643 1.00 75.50 80 SER A O 1
ATOM 662 N N . GLN A 1 81 ? -10.097 -2.477 -14.265 1.00 75.69 81 GLN A N 1
ATOM 663 C CA . GLN A 1 81 ? -9.377 -2.271 -12.999 1.00 75.69 81 GLN A CA 1
ATOM 664 C C . GLN A 1 81 ? -10.281 -2.488 -11.774 1.00 75.69 81 GLN A C 1
ATOM 666 O O . GLN A 1 81 ? -10.040 -3.404 -10.994 1.00 75.69 81 GLN A O 1
ATOM 671 N N . GLY A 1 82 ? -11.402 -1.762 -11.687 1.00 74.62 82 GLY A N 1
ATOM 672 C CA . GLY A 1 82 ? -12.334 -1.827 -10.550 1.00 74.62 82 GLY A CA 1
ATOM 673 C C . GLY A 1 82 ? -13.180 -3.104 -10.435 1.00 74.62 82 GLY A C 1
ATOM 674 O O . GLY A 1 82 ? -14.008 -3.204 -9.537 1.00 74.62 82 GLY A O 1
ATOM 675 N N . SER A 1 83 ? -13.010 -4.069 -11.343 1.00 78.62 83 SER A N 1
ATOM 676 C CA . SER A 1 83 ? -13.729 -5.356 -11.349 1.00 78.62 83 SER A CA 1
ATOM 677 C C . SER A 1 83 ? -12.803 -6.571 -11.245 1.00 78.62 83 SER A C 1
ATOM 679 O O . SER A 1 83 ? -13.272 -7.706 -11.287 1.00 78.62 83 SER A O 1
ATOM 681 N N . THR A 1 84 ? -11.490 -6.350 -11.130 1.00 84.75 84 THR A N 1
ATOM 682 C CA . THR A 1 84 ? -10.479 -7.416 -11.138 1.00 84.75 84 THR A CA 1
ATOM 683 C C . THR A 1 84 ? -9.557 -7.297 -9.934 1.00 84.75 84 THR A C 1
ATOM 685 O O . THR A 1 84 ? -8.972 -6.242 -9.709 1.00 84.75 84 THR A O 1
ATOM 688 N N . PHE A 1 85 ? -9.403 -8.385 -9.176 1.00 88.12 85 PHE A N 1
ATOM 689 C CA . PHE A 1 85 ? -8.513 -8.436 -8.019 1.00 88.12 85 PHE A CA 1
ATOM 690 C C . PHE A 1 85 ? -7.068 -8.687 -8.474 1.00 88.12 85 PHE A C 1
ATOM 692 O O . PHE A 1 85 ? -6.755 -9.747 -9.020 1.00 88.12 85 PHE A O 1
ATOM 699 N N . LEU A 1 86 ? -6.174 -7.716 -8.259 1.00 87.62 86 LEU A N 1
ATOM 700 C CA . LEU A 1 86 ? -4.794 -7.791 -8.754 1.00 87.62 86 LEU A CA 1
ATOM 701 C C . LEU A 1 86 ? -4.021 -8.992 -8.190 1.00 87.62 86 LEU A C 1
ATOM 703 O O . LEU A 1 86 ? -3.219 -9.583 -8.912 1.00 87.62 86 LEU A O 1
ATOM 707 N N . GLY A 1 87 ? -4.275 -9.383 -6.937 1.00 86.31 87 GLY A N 1
ATOM 708 C CA . GLY A 1 87 ? -3.601 -10.525 -6.312 1.00 86.31 87 GLY A CA 1
ATOM 709 C C . GLY A 1 87 ? -3.736 -11.823 -7.117 1.00 86.31 87 GLY A C 1
ATOM 710 O O . GLY A 1 87 ? -2.756 -12.553 -7.266 1.00 86.31 87 GLY A O 1
ATOM 711 N N . ASP A 1 88 ? -4.904 -12.058 -7.723 1.00 86.56 88 ASP A N 1
ATOM 712 C CA . ASP A 1 88 ? -5.145 -13.231 -8.570 1.00 86.56 88 ASP A CA 1
ATOM 713 C C . ASP A 1 88 ? -4.439 -13.105 -9.924 1.00 86.56 88 ASP A C 1
ATOM 715 O O . ASP A 1 88 ? -3.926 -14.087 -10.459 1.00 86.56 88 ASP A O 1
ATOM 719 N N . LEU A 1 89 ? -4.384 -11.895 -10.490 1.00 85.44 89 LEU A N 1
ATOM 720 C CA . LEU A 1 89 ? -3.724 -11.641 -11.774 1.00 85.44 89 LEU A CA 1
ATOM 721 C C . LEU A 1 89 ? -2.224 -11.910 -11.697 1.00 85.44 89 LEU A C 1
ATOM 723 O O . LEU A 1 89 ? -1.676 -12.554 -12.589 1.00 85.44 89 LEU A O 1
ATOM 727 N N . VAL A 1 90 ? -1.576 -11.451 -10.626 1.00 85.56 90 VAL A N 1
ATOM 728 C CA . VAL A 1 90 ? -0.139 -11.662 -10.416 1.00 85.56 90 VAL A CA 1
ATOM 729 C C . VAL A 1 90 ? 0.169 -13.155 -10.267 1.00 85.56 90 VAL A C 1
ATOM 731 O O . VAL A 1 90 ? 1.094 -13.665 -10.899 1.00 85.56 90 VAL A O 1
ATOM 734 N N . TRP A 1 91 ? -0.663 -13.892 -9.526 1.00 80.81 91 TRP A N 1
ATOM 735 C CA . TRP A 1 91 ? -0.527 -15.342 -9.402 1.00 80.81 91 TRP A CA 1
ATOM 736 C C . TRP A 1 91 ? -0.712 -16.070 -10.742 1.00 80.81 91 TRP A C 1
ATOM 738 O O . TRP A 1 91 ? 0.116 -16.902 -11.129 1.00 80.81 91 TRP A O 1
ATOM 748 N N . ASN A 1 92 ? -1.787 -15.745 -11.465 1.00 81.69 92 ASN A N 1
ATOM 749 C CA . ASN A 1 92 ? -2.154 -16.401 -12.717 1.00 81.69 92 ASN A CA 1
ATOM 750 C C . ASN A 1 92 ? -1.159 -16.106 -13.842 1.00 81.69 92 ASN A C 1
ATOM 752 O O . ASN A 1 92 ? -0.834 -17.008 -14.611 1.00 81.69 92 ASN A O 1
ATOM 756 N N . HIS A 1 93 ? -0.632 -14.883 -13.934 1.00 76.12 93 HIS A N 1
ATOM 757 C CA . HIS A 1 93 ? 0.363 -14.533 -14.949 1.00 76.12 93 HIS A CA 1
ATOM 758 C C . HIS A 1 93 ? 1.678 -15.303 -14.744 1.00 76.12 93 HIS A C 1
ATOM 760 O O . HIS A 1 93 ? 2.352 -15.654 -15.715 1.00 76.12 93 HIS A O 1
ATOM 766 N N . ALA A 1 94 ? 2.035 -15.617 -13.500 1.00 70.50 94 ALA A N 1
ATOM 767 C CA . ALA A 1 94 ? 3.233 -16.392 -13.199 1.00 70.50 94 ALA A CA 1
ATOM 768 C C . ALA A 1 94 ? 3.073 -17.906 -13.432 1.00 70.50 94 ALA A C 1
ATOM 770 O O . ALA A 1 94 ? 4.045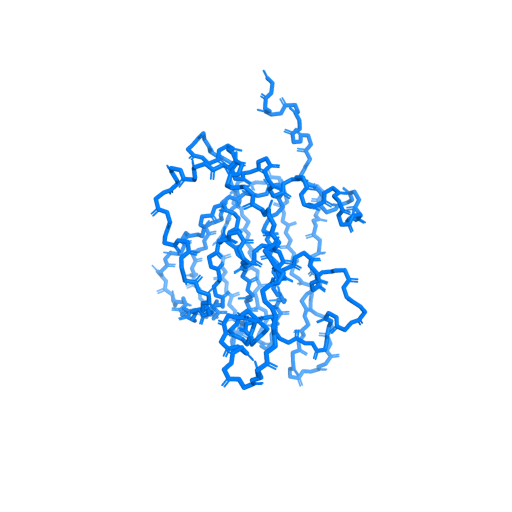 -18.584 -13.761 1.00 70.50 94 ALA A O 1
ATOM 771 N N . HIS A 1 95 ? 1.854 -18.446 -13.300 1.00 68.31 95 HIS A N 1
ATOM 772 C CA . HIS A 1 95 ? 1.597 -19.896 -13.334 1.00 68.31 95 HIS A CA 1
ATOM 773 C C . HIS A 1 95 ? 0.748 -20.370 -14.533 1.00 68.31 95 HIS A C 1
ATOM 775 O O . HIS A 1 95 ? 0.548 -21.572 -14.710 1.00 68.31 95 HIS A O 1
ATOM 781 N N . GLY A 1 96 ? 0.272 -19.454 -15.382 1.00 56.12 96 GLY A N 1
ATOM 782 C CA . GLY A 1 96 ? -0.688 -19.710 -16.465 1.00 56.12 96 GLY A CA 1
ATOM 783 C C . GLY A 1 96 ? -0.143 -20.385 -17.732 1.00 56.12 96 GLY A C 1
ATOM 784 O O . GLY A 1 96 ? -0.930 -20.755 -18.599 1.00 56.12 96 GLY A O 1
ATOM 785 N N . HIS A 1 97 ? 1.168 -20.620 -17.855 1.00 48.78 97 HIS A N 1
ATOM 786 C CA . HIS A 1 97 ? 1.781 -21.274 -19.025 1.00 48.78 97 HIS A CA 1
ATOM 787 C C . HIS A 1 97 ? 2.186 -22.739 -18.762 1.00 48.78 97 HIS A C 1
ATOM 789 O O . HIS A 1 97 ? 3.357 -23.101 -18.849 1.00 48.78 97 HIS A O 1
ATOM 795 N N . ARG A 1 98 ? 1.226 -23.627 -18.460 1.00 46.47 98 ARG A N 1
ATOM 796 C CA . ARG A 1 98 ? 1.466 -25.094 -18.441 1.00 46.47 98 ARG A CA 1
ATOM 797 C C . ARG A 1 98 ? 0.576 -25.912 -19.379 1.00 46.47 98 ARG A C 1
ATOM 799 O O . ARG A 1 98 ? 0.517 -27.135 -19.269 1.00 46.47 98 ARG A O 1
ATOM 806 N N . SER A 1 99 ? -0.091 -25.289 -20.347 1.00 42.28 99 SER A N 1
ATOM 807 C CA . SER A 1 99 ? -0.882 -26.024 -21.344 1.00 42.28 99 SER A CA 1
ATOM 808 C C . SER A 1 99 ? -0.825 -25.335 -22.706 1.00 42.28 99 SER A C 1
ATOM 810 O O . SER A 1 99 ? -1.642 -24.473 -22.999 1.00 42.28 99 SER A O 1
ATOM 812 N N . GLY A 1 100 ? 0.151 -25.701 -23.540 1.00 35.84 100 GLY A N 1
ATOM 813 C CA . GLY A 1 100 ? 0.203 -25.237 -24.929 1.00 35.84 100 GLY A CA 1
ATOM 814 C C . GLY A 1 100 ? 1.571 -25.416 -25.578 1.00 35.84 100 GLY A C 1
ATOM 815 O O . GLY A 1 100 ? 2.525 -24.730 -25.241 1.00 35.84 100 GLY A O 1
ATOM 816 N N . HIS A 1 101 ? 1.655 -26.357 -26.509 1.00 43.53 101 HIS A N 1
ATOM 817 C CA . HIS A 1 101 ? 2.778 -26.575 -27.415 1.00 43.53 101 HIS A CA 1
ATOM 818 C C . HIS A 1 101 ? 2.852 -25.400 -28.414 1.00 43.53 101 HIS A C 1
ATOM 820 O O . HIS A 1 101 ? 1.876 -25.180 -29.128 1.00 43.53 101 HIS A O 1
ATOM 826 N N . GLY A 1 102 ? 3.967 -24.661 -28.495 1.00 33.34 102 GLY A N 1
ATOM 827 C CA . GLY A 1 102 ? 4.161 -23.673 -29.568 1.00 33.34 102 GLY A CA 1
ATOM 828 C C . GLY A 1 102 ? 5.194 -22.575 -29.303 1.00 33.34 102 GLY A C 1
ATOM 829 O O . GLY A 1 102 ? 4.958 -21.704 -28.482 1.00 33.34 102 GLY A O 1
ATOM 830 N N . ASN A 1 103 ? 6.289 -22.651 -30.067 1.00 33.28 103 ASN A N 1
ATOM 831 C CA . ASN A 1 103 ? 7.282 -21.641 -30.458 1.00 33.28 103 ASN A CA 1
ATOM 832 C C . ASN A 1 103 ? 7.854 -20.661 -29.425 1.00 33.28 103 ASN A C 1
ATOM 834 O O . ASN A 1 103 ? 7.199 -19.743 -28.945 1.00 33.28 103 ASN A O 1
ATOM 838 N N . GLY A 1 104 ? 9.166 -20.806 -29.219 1.00 42.41 104 GLY A N 1
ATOM 839 C CA . GLY A 1 104 ? 10.005 -19.788 -28.615 1.00 42.41 104 GLY A CA 1
ATOM 840 C C . GLY A 1 104 ? 10.094 -18.556 -29.504 1.00 42.41 104 GLY A C 1
ATOM 841 O O . GLY A 1 104 ? 10.931 -18.501 -30.401 1.00 42.41 104 GLY A O 1
ATOM 842 N N . ASP A 1 105 ? 9.283 -17.560 -29.183 1.00 35.44 105 ASP A N 1
ATOM 843 C CA . ASP A 1 105 ? 9.668 -16.175 -29.381 1.00 35.44 105 ASP A CA 1
ATOM 844 C C . ASP A 1 105 ? 10.396 -15.741 -28.110 1.00 35.44 105 ASP A C 1
ATOM 846 O O . ASP A 1 105 ? 9.818 -15.528 -27.045 1.00 35.44 105 ASP A O 1
ATOM 850 N N . ASN A 1 106 ? 11.725 -15.714 -28.218 1.00 42.31 106 ASN A N 1
ATOM 851 C CA . ASN A 1 106 ? 12.581 -15.047 -27.255 1.00 42.31 106 ASN A CA 1
ATOM 852 C C . ASN A 1 106 ? 12.233 -13.556 -27.297 1.00 42.31 106 ASN A C 1
ATOM 854 O O . ASN A 1 106 ? 12.833 -12.810 -28.075 1.00 42.31 106 ASN A O 1
ATOM 858 N N . ASP A 1 107 ? 11.294 -13.121 -26.458 1.00 39.38 107 ASP A N 1
ATOM 859 C CA . ASP A 1 107 ? 11.189 -11.716 -26.085 1.00 39.38 107 ASP A CA 1
ATOM 860 C C . ASP A 1 107 ? 12.502 -11.351 -25.397 1.00 39.38 107 ASP A C 1
ATOM 862 O O . ASP A 1 107 ? 12.743 -11.632 -24.223 1.00 39.38 107 ASP A O 1
ATOM 866 N N . GLY A 1 108 ? 13.411 -10.806 -26.208 1.00 32.25 108 GLY A N 1
ATOM 867 C CA . GLY A 1 108 ? 14.766 -10.404 -25.869 1.00 32.25 108 GLY A CA 1
ATOM 868 C C . GLY A 1 108 ? 14.796 -9.222 -24.911 1.00 32.25 108 GLY A C 1
ATOM 869 O O . GLY A 1 108 ? 15.412 -8.197 -25.205 1.00 32.25 108 GLY A O 1
ATOM 870 N N . TYR A 1 109 ? 14.171 -9.363 -23.747 1.00 40.16 109 TYR A N 1
ATOM 871 C CA . TYR A 1 109 ? 14.322 -8.439 -22.644 1.00 40.16 109 TYR A CA 1
ATOM 872 C C . TYR A 1 109 ? 15.652 -8.741 -21.960 1.00 40.16 109 TYR A C 1
ATOM 874 O O . TYR A 1 109 ? 15.762 -9.519 -21.013 1.00 40.16 109 TYR A O 1
ATOM 882 N N . LYS A 1 110 ? 16.717 -8.139 -22.500 1.00 32.69 110 LYS A N 1
ATOM 883 C CA . LYS A 1 110 ? 17.990 -8.037 -21.788 1.00 32.69 110 LYS A CA 1
ATOM 884 C C . LYS A 1 110 ? 17.695 -7.476 -20.397 1.00 32.69 110 LYS A C 1
ATOM 886 O O . LYS A 1 110 ? 17.030 -6.451 -20.290 1.00 32.69 110 LYS A O 1
ATOM 891 N N . HIS A 1 111 ? 18.207 -8.133 -19.359 1.00 40.06 111 HIS A N 1
ATOM 892 C CA . HIS A 1 111 ? 18.331 -7.585 -18.009 1.00 40.06 111 HIS A CA 1
ATOM 893 C C . HIS A 1 111 ? 19.014 -6.208 -18.100 1.00 40.06 111 HIS A C 1
ATOM 895 O O . HIS A 1 111 ? 20.238 -6.128 -18.184 1.00 40.06 111 HIS A O 1
ATOM 901 N N . VAL A 1 112 ? 18.239 -5.119 -18.167 1.00 39.25 112 VAL A N 1
ATOM 902 C CA . VAL A 1 112 ? 18.804 -3.755 -18.218 1.00 39.25 112 VAL A CA 1
ATOM 903 C C . VAL A 1 112 ? 19.202 -3.280 -16.820 1.00 39.25 112 VAL A C 1
ATOM 905 O O . VAL A 1 112 ? 20.007 -2.364 -16.691 1.00 39.25 112 VAL A O 1
ATOM 908 N N . TYR A 1 113 ? 18.746 -3.953 -15.766 1.00 40.94 113 TYR A N 1
ATOM 909 C CA . TYR A 1 113 ? 19.144 -3.650 -14.401 1.00 40.94 113 TYR A CA 1
ATOM 910 C C . TYR A 1 113 ? 19.466 -4.963 -13.686 1.00 40.94 113 TYR A C 1
ATOM 912 O O . TYR A 1 113 ? 18.644 -5.874 -13.590 1.00 40.94 113 TYR A O 1
ATOM 920 N N . GLY A 1 114 ? 20.725 -5.112 -13.276 1.00 40.16 114 GLY A N 1
ATOM 921 C CA . GLY A 1 114 ? 21.073 -6.074 -12.242 1.00 40.16 114 GLY A CA 1
ATOM 922 C C . GLY A 1 114 ? 20.538 -5.504 -10.939 1.00 40.16 114 GLY A C 1
ATOM 923 O O . GLY A 1 114 ? 21.163 -4.611 -10.371 1.00 40.16 114 GLY A O 1
ATOM 924 N N . ASP A 1 115 ? 19.355 -5.945 -10.526 1.00 49.97 115 ASP A N 1
ATOM 925 C CA . ASP A 1 115 ? 18.677 -5.438 -9.337 1.00 49.97 115 ASP A CA 1
ATOM 926 C C . ASP A 1 115 ? 19.406 -5.955 -8.086 1.00 49.97 115 ASP A C 1
ATOM 928 O O . ASP A 1 115 ? 19.044 -6.960 -7.484 1.00 49.97 115 ASP A O 1
ATOM 932 N N . GLY A 1 116 ? 20.495 -5.288 -7.698 1.00 46.19 116 GLY A N 1
ATOM 933 C CA . GLY A 1 116 ? 21.185 -5.487 -6.418 1.00 46.19 116 GLY A CA 1
ATOM 934 C C . GLY A 1 116 ? 20.359 -4.997 -5.221 1.00 46.19 116 GLY A C 1
ATOM 935 O O . GLY A 1 116 ? 20.914 -4.423 -4.289 1.00 46.19 116 GLY A O 1
ATOM 936 N N . ASP A 1 117 ? 19.036 -5.155 -5.276 1.00 55.78 117 ASP A N 1
ATOM 937 C CA . ASP A 1 117 ? 18.056 -4.613 -4.336 1.00 55.78 117 ASP A CA 1
ATOM 938 C C . ASP A 1 117 ? 17.697 -5.586 -3.199 1.00 55.78 117 ASP A C 1
ATOM 940 O O . ASP A 1 117 ? 16.966 -5.214 -2.282 1.00 55.78 117 ASP A O 1
ATOM 944 N N . GLY A 1 118 ? 18.244 -6.807 -3.234 1.00 53.66 118 GLY A N 1
ATOM 945 C CA . GLY A 1 118 ? 18.080 -7.821 -2.193 1.00 53.66 118 GLY A CA 1
ATOM 946 C C . GLY A 1 118 ? 16.703 -8.488 -2.161 1.00 53.66 118 GLY A C 1
ATOM 947 O O . GLY A 1 118 ? 16.444 -9.247 -1.227 1.00 53.66 118 GLY A O 1
ATOM 948 N N . TYR A 1 119 ? 15.829 -8.234 -3.143 1.00 53.97 119 TYR A N 1
ATOM 949 C CA . TYR A 1 119 ? 14.511 -8.863 -3.220 1.00 53.97 119 TYR A CA 1
ATOM 950 C C . TYR A 1 119 ? 14.549 -10.141 -4.062 1.00 53.97 119 TYR A C 1
ATOM 952 O O . TYR A 1 119 ? 15.214 -10.225 -5.094 1.00 53.97 119 TYR A O 1
ATOM 960 N N . ASP A 1 120 ? 13.804 -11.157 -3.622 1.00 61.00 120 ASP A N 1
ATOM 961 C CA . ASP A 1 120 ? 13.570 -12.351 -4.429 1.00 61.00 120 ASP A CA 1
ATOM 962 C C . ASP A 1 120 ? 12.681 -11.994 -5.629 1.00 61.00 120 ASP A C 1
ATOM 964 O O . ASP A 1 120 ? 11.453 -11.916 -5.534 1.00 61.00 120 ASP A O 1
ATOM 968 N N . ASN A 1 121 ? 13.324 -11.787 -6.776 1.00 61.31 121 ASN A N 1
ATOM 969 C CA . ASN A 1 121 ? 12.672 -11.468 -8.044 1.00 61.31 121 ASN A CA 1
ATOM 970 C C . ASN A 1 121 ? 11.830 -12.618 -8.623 1.00 61.31 121 ASN A C 1
ATOM 972 O O . ASN A 1 121 ? 11.218 -12.444 -9.677 1.00 61.31 121 ASN A O 1
ATOM 976 N N . THR A 1 122 ? 11.775 -13.774 -7.955 1.00 59.12 122 THR A N 1
ATOM 977 C CA . THR A 1 122 ? 10.956 -14.918 -8.368 1.00 59.12 122 THR A CA 1
ATOM 978 C C . THR A 1 122 ? 9.594 -14.974 -7.676 1.00 59.12 122 THR A C 1
ATOM 980 O O . THR A 1 122 ? 8.721 -15.714 -8.129 1.00 59.12 122 THR A O 1
ATOM 983 N N . TYR A 1 123 ? 9.366 -14.183 -6.618 1.00 69.88 123 TYR A N 1
ATOM 984 C CA . TYR A 1 123 ? 8.098 -14.223 -5.894 1.00 69.88 123 TYR A CA 1
ATOM 985 C C . TYR A 1 123 ? 6.998 -13.422 -6.605 1.00 69.88 123 TYR A C 1
ATOM 987 O O . TYR A 1 123 ? 7.020 -12.191 -6.697 1.00 69.88 123 TYR A O 1
ATOM 995 N N . THR A 1 124 ? 5.978 -14.143 -7.054 1.00 71.56 124 THR A N 1
ATOM 996 C CA . THR A 1 124 ? 4.813 -13.622 -7.785 1.00 71.56 124 THR A CA 1
ATOM 997 C C . THR A 1 124 ? 3.509 -13.860 -7.013 1.00 71.56 124 THR A C 1
ATOM 999 O O . THR A 1 124 ? 2.451 -14.080 -7.598 1.00 71.56 124 THR A O 1
ATOM 1002 N N . GLY A 1 125 ? 3.585 -13.932 -5.683 1.00 80.56 125 GLY A N 1
ATOM 1003 C CA . GLY A 1 125 ? 2.427 -14.143 -4.817 1.00 80.56 125 GLY A CA 1
ATOM 1004 C C . GLY A 1 125 ? 1.888 -12.847 -4.211 1.00 80.56 125 GLY A C 1
ATOM 1005 O O . GLY A 1 125 ? 2.569 -11.822 -4.165 1.00 80.56 125 GLY A O 1
ATOM 1006 N N . CYS A 1 126 ? 0.666 -12.925 -3.687 1.00 90.12 126 CYS A N 1
ATOM 1007 C CA . CYS A 1 126 ? 0.074 -11.916 -2.817 1.00 90.12 126 CYS A CA 1
ATOM 1008 C C . CYS A 1 126 ? 0.011 -12.482 -1.395 1.00 90.12 126 CYS A C 1
ATOM 1010 O O . CYS A 1 126 ? -0.635 -13.502 -1.157 1.00 90.12 126 CYS A O 1
ATOM 1012 N N . THR A 1 127 ? 0.679 -11.834 -0.443 1.00 91.31 127 THR A N 1
ATOM 1013 C CA . THR A 1 127 ? 0.647 -12.228 0.973 1.00 91.31 127 THR A CA 1
ATOM 1014 C C . THR A 1 127 ? -0.366 -11.381 1.726 1.00 91.31 127 THR A C 1
ATOM 1016 O O . THR A 1 127 ? -0.497 -10.192 1.465 1.00 91.31 127 THR A O 1
ATOM 1019 N N . THR A 1 128 ? -1.079 -11.976 2.678 1.00 93.38 128 THR A N 1
ATOM 1020 C CA . THR A 1 128 ? -1.989 -11.233 3.557 1.00 93.38 128 THR A CA 1
ATOM 1021 C C . THR A 1 128 ? -1.357 -11.056 4.932 1.00 93.38 128 THR A C 1
ATOM 1023 O O . THR A 1 128 ? -0.825 -12.012 5.492 1.00 93.38 128 THR A O 1
ATOM 1026 N N . PHE A 1 129 ? -1.443 -9.854 5.492 1.00 94.31 129 PHE A N 1
ATOM 1027 C CA . PHE A 1 129 ? -0.975 -9.539 6.836 1.00 94.31 129 PHE A CA 1
ATOM 1028 C C . PHE A 1 129 ? -2.072 -8.818 7.622 1.00 94.31 129 PHE A C 1
ATOM 1030 O O . PHE A 1 129 ? -2.629 -7.828 7.155 1.00 94.31 129 PHE A O 1
ATOM 1037 N N . THR A 1 130 ? -2.400 -9.312 8.816 1.00 96.31 130 THR A N 1
ATOM 1038 C CA . THR A 1 130 ? -3.357 -8.643 9.709 1.00 96.31 130 THR A CA 1
ATOM 1039 C C . THR A 1 130 ? -2.586 -7.864 10.759 1.00 96.31 130 THR A C 1
ATOM 1041 O O . THR A 1 130 ? -1.849 -8.463 11.530 1.00 96.31 130 THR A O 1
ATOM 1044 N N . LEU A 1 131 ? -2.784 -6.549 10.783 1.00 95.50 131 LEU A N 1
ATOM 1045 C CA . LEU A 1 131 ? -2.207 -5.638 11.759 1.00 95.50 131 LEU A CA 1
ATOM 1046 C C . LEU A 1 131 ? -3.238 -5.345 12.857 1.00 95.50 131 LEU A C 1
ATOM 1048 O O . LEU A 1 131 ? -4.356 -4.906 12.568 1.00 95.50 131 LEU A O 1
ATOM 1052 N N . THR A 1 132 ? -2.856 -5.593 14.104 1.00 95.56 132 THR A N 1
ATOM 1053 C CA . THR A 1 132 ? -3.694 -5.517 15.308 1.00 95.56 132 THR A CA 1
ATOM 1054 C C . THR A 1 132 ? -3.183 -4.441 16.282 1.00 95.56 132 THR A C 1
ATOM 1056 O O . THR A 1 132 ? -2.116 -3.865 16.052 1.00 95.56 132 THR A O 1
ATOM 1059 N N . PRO A 1 133 ? -3.932 -4.084 17.347 1.00 96.19 133 PRO A N 1
ATOM 1060 C CA . PRO A 1 133 ? -3.554 -2.991 18.240 1.00 96.19 133 PRO A CA 1
ATOM 1061 C C . PRO A 1 133 ? -2.164 -3.146 18.863 1.00 96.19 133 PRO A C 1
ATOM 1063 O O . PRO A 1 133 ? -1.809 -4.211 19.364 1.00 96.19 133 PRO A O 1
ATOM 1066 N N . ASN A 1 134 ? -1.429 -2.032 18.910 1.00 92.94 134 ASN A N 1
ATOM 1067 C CA . ASN A 1 134 ? -0.037 -1.901 19.359 1.00 92.94 134 ASN A CA 1
ATOM 1068 C C . ASN A 1 134 ? 1.022 -2.487 18.414 1.00 92.94 134 ASN A C 1
ATOM 1070 O O . ASN A 1 134 ? 2.210 -2.435 18.733 1.00 92.94 134 ASN A O 1
ATOM 1074 N N . GLU A 1 135 ? 0.631 -2.996 17.248 1.00 95.75 135 GLU A N 1
ATOM 1075 C CA . GLU A 1 135 ? 1.578 -3.415 16.222 1.00 95.75 135 GLU A CA 1
ATOM 1076 C C . GLU A 1 135 ? 1.904 -2.266 15.264 1.00 95.75 135 GLU A C 1
ATOM 1078 O O . GLU A 1 135 ? 1.069 -1.399 14.978 1.00 95.75 135 GLU A O 1
ATOM 1083 N N . THR A 1 136 ? 3.131 -2.292 14.739 1.00 94.00 136 THR A N 1
ATOM 1084 C CA . THR A 1 136 ? 3.604 -1.353 13.721 1.00 94.00 136 THR A CA 1
ATOM 1085 C C . THR A 1 136 ? 4.059 -2.115 12.483 1.00 94.00 136 THR A C 1
ATOM 1087 O O . THR A 1 136 ? 4.939 -2.969 12.570 1.00 94.00 136 THR A O 1
ATOM 1090 N N . LEU A 1 137 ? 3.497 -1.776 11.326 1.00 94.69 137 LEU A N 1
ATOM 1091 C CA . LEU A 1 137 ? 3.919 -2.272 10.019 1.00 94.69 137 LEU A CA 1
ATOM 1092 C C . LEU A 1 137 ? 4.732 -1.198 9.301 1.00 94.69 137 LEU A C 1
ATOM 1094 O O . LEU A 1 137 ? 4.305 -0.049 9.228 1.00 94.69 137 LEU A O 1
ATOM 1098 N N . PHE A 1 138 ? 5.859 -1.595 8.716 1.00 94.25 138 PHE A N 1
ATOM 1099 C CA . PHE A 1 138 ? 6.585 -0.799 7.730 1.00 94.25 138 PHE A CA 1
ATOM 1100 C C . PHE A 1 138 ? 6.447 -1.471 6.368 1.00 94.25 138 PHE A C 1
ATOM 1102 O O . PHE A 1 138 ? 6.759 -2.653 6.230 1.00 94.25 138 PHE A O 1
ATOM 1109 N N . ILE A 1 139 ? 5.996 -0.716 5.372 1.00 92.81 139 ILE A N 1
ATOM 1110 C CA . ILE A 1 139 ? 5.914 -1.156 3.982 1.00 92.81 139 ILE A CA 1
ATOM 1111 C C . ILE A 1 139 ? 7.016 -0.418 3.207 1.00 92.81 139 ILE A C 1
ATOM 1113 O O . ILE A 1 139 ? 7.017 0.819 3.176 1.00 92.81 139 ILE A O 1
ATOM 1117 N N . PRO A 1 140 ? 7.986 -1.141 2.619 1.00 92.69 140 PRO A N 1
ATOM 1118 C CA . PRO A 1 140 ? 9.054 -0.522 1.847 1.00 92.69 140 PRO A CA 1
ATOM 1119 C C . PRO A 1 140 ? 8.551 0.121 0.550 1.00 92.69 140 PRO A C 1
ATOM 1121 O O . PRO A 1 140 ? 7.548 -0.298 -0.028 1.00 92.69 140 PRO A O 1
ATOM 1124 N N . SER A 1 141 ? 9.327 1.081 0.049 1.00 89.06 141 SER A N 1
ATOM 1125 C CA . SER A 1 141 ? 9.133 1.727 -1.250 1.00 89.06 141 SER A CA 1
ATOM 1126 C C . SER A 1 141 ? 8.775 0.731 -2.364 1.00 89.06 141 SER A C 1
ATOM 1128 O O . SER A 1 141 ? 9.436 -0.298 -2.550 1.00 89.06 141 SER A O 1
ATOM 1130 N N . GLY A 1 142 ? 7.729 1.066 -3.121 1.00 88.94 142 GLY A N 1
ATOM 1131 C CA . GLY A 1 142 ? 7.285 0.351 -4.319 1.00 88.94 142 GLY A CA 1
ATOM 1132 C C . GLY A 1 142 ? 6.364 -0.844 -4.083 1.00 88.94 142 GLY A C 1
ATOM 1133 O O . GLY A 1 142 ? 5.759 -1.309 -5.044 1.00 88.94 142 GLY A O 1
ATOM 1134 N N . TRP A 1 143 ? 6.222 -1.336 -2.850 1.00 93.06 143 TRP A N 1
ATOM 1135 C CA . TRP A 1 143 ? 5.330 -2.461 -2.562 1.00 93.06 143 TRP A CA 1
ATOM 1136 C C . TRP A 1 143 ? 3.883 -2.138 -2.937 1.00 93.06 143 TRP A C 1
ATOM 1138 O O . TRP A 1 143 ? 3.303 -1.148 -2.483 1.00 93.06 143 TRP A O 1
ATOM 1148 N N . ILE A 1 144 ? 3.297 -3.013 -3.752 1.00 92.88 144 ILE A N 1
ATOM 1149 C CA . ILE A 1 144 ? 1.913 -2.889 -4.191 1.00 92.88 144 ILE A CA 1
ATOM 1150 C C . ILE A 1 144 ? 1.037 -3.464 -3.086 1.00 92.88 144 ILE A C 1
ATOM 1152 O O . ILE A 1 144 ? 1.247 -4.604 -2.657 1.00 92.88 144 ILE A O 1
ATOM 1156 N N . HIS A 1 145 ? 0.060 -2.693 -2.616 1.00 93.94 145 HIS A N 1
ATOM 1157 C CA . HIS A 1 145 ? -0.768 -3.136 -1.508 1.00 93.94 145 HIS A CA 1
ATOM 1158 C C . HIS A 1 145 ? -2.219 -2.666 -1.572 1.00 93.94 145 HIS A C 1
ATOM 1160 O O . HIS A 1 145 ? -2.521 -1.596 -2.088 1.00 93.94 145 HIS A O 1
ATOM 1166 N N . ALA A 1 146 ? -3.115 -3.489 -1.029 1.00 92.44 146 ALA A N 1
ATOM 1167 C CA . ALA A 1 146 ? -4.518 -3.158 -0.785 1.00 92.44 146 ALA A CA 1
ATOM 1168 C C . ALA A 1 146 ? -4.824 -3.289 0.710 1.00 92.44 146 ALA A C 1
ATOM 1170 O O . ALA A 1 146 ? -4.172 -4.060 1.420 1.00 92.44 146 ALA A O 1
ATOM 1171 N N . VAL A 1 147 ? -5.818 -2.549 1.200 1.00 93.56 147 VAL A N 1
ATOM 1172 C CA . VAL A 1 147 ? -6.137 -2.489 2.632 1.00 93.56 147 VAL A CA 1
ATOM 1173 C C . VAL A 1 147 ? -7.626 -2.687 2.851 1.00 93.56 147 VAL A C 1
ATOM 1175 O O . VAL A 1 147 ? -8.446 -1.934 2.337 1.00 93.56 147 VAL A O 1
ATOM 1178 N N . TYR A 1 148 ? -7.973 -3.665 3.680 1.00 91.94 148 TYR A N 1
ATOM 1179 C CA . TYR A 1 148 ? -9.326 -3.902 4.164 1.00 91.94 148 TYR A CA 1
ATOM 1180 C C . TYR A 1 148 ? -9.426 -3.587 5.660 1.00 91.94 148 TYR A C 1
ATOM 1182 O O . TYR A 1 148 ? -8.563 -3.971 6.452 1.00 91.94 148 TYR A O 1
ATOM 1190 N N . THR A 1 149 ? -10.490 -2.891 6.057 1.00 91.69 149 THR A N 1
ATOM 1191 C CA . THR A 1 149 ? -10.748 -2.500 7.448 1.00 91.69 149 THR A CA 1
ATOM 1192 C C . THR A 1 149 ? -11.984 -3.246 7.966 1.00 91.69 149 THR A C 1
ATOM 1194 O O . THR A 1 149 ? -13.103 -2.805 7.718 1.00 91.69 149 THR A O 1
ATOM 1197 N N . PRO A 1 150 ? -11.827 -4.391 8.651 1.00 90.88 150 PRO A N 1
ATOM 1198 C CA . PRO A 1 150 ? -12.956 -5.211 9.103 1.00 90.88 150 PRO A CA 1
ATOM 1199 C C . PRO A 1 150 ? -13.751 -4.628 10.281 1.00 90.88 150 PRO A C 1
ATOM 1201 O O . PRO A 1 150 ? -14.847 -5.105 10.550 1.00 90.88 150 PRO A O 1
ATOM 1204 N N . GLU A 1 151 ? -13.201 -3.652 11.002 1.00 91.12 151 GLU A N 1
ATOM 1205 C CA . GLU A 1 151 ? -13.843 -2.986 12.140 1.00 91.12 151 GLU A CA 1
ATOM 1206 C C . GLU A 1 151 ? -13.336 -1.548 12.265 1.00 91.12 151 GLU A C 1
ATOM 1208 O O . GLU A 1 151 ? -12.245 -1.232 11.780 1.00 91.12 151 GLU A O 1
ATOM 1213 N N . ASP A 1 152 ? -14.112 -0.676 12.909 1.00 88.75 152 ASP A N 1
ATOM 1214 C CA . ASP A 1 152 ? -13.728 0.723 13.095 1.00 88.75 152 ASP A CA 1
ATOM 1215 C C . ASP A 1 152 ? -12.358 0.817 13.775 1.00 88.75 152 ASP A C 1
ATOM 1217 O O . ASP A 1 152 ? -12.124 0.238 14.837 1.00 88.75 152 ASP A O 1
ATOM 1221 N N . SER A 1 153 ? -11.434 1.521 13.124 1.00 87.81 153 SER A N 1
ATOM 1222 C CA . SER A 1 153 ? -10.020 1.509 13.488 1.00 87.81 153 SER A CA 1
ATOM 1223 C C . SER A 1 153 ? -9.434 2.914 13.534 1.00 87.81 153 SER A C 1
ATOM 1225 O O . SER A 1 153 ? -9.647 3.721 12.624 1.00 87.81 153 SER A O 1
ATOM 1227 N N . VAL A 1 154 ? -8.626 3.179 14.562 1.00 88.12 154 VAL A N 1
ATOM 1228 C CA . VAL A 1 154 ? -7.791 4.380 14.673 1.00 88.12 154 VAL A CA 1
ATOM 1229 C C . VAL A 1 154 ? -6.350 3.979 14.425 1.00 88.12 154 VAL A C 1
ATOM 1231 O O . VAL A 1 154 ? -5.789 3.140 15.133 1.00 88.12 154 VAL A O 1
ATOM 1234 N N . VAL A 1 155 ? -5.746 4.590 13.413 1.00 85.31 155 VAL A N 1
ATOM 1235 C CA . VAL A 1 155 ? -4.393 4.265 12.974 1.00 85.31 155 VAL A CA 1
ATOM 1236 C C . VAL A 1 155 ? -3.565 5.535 12.947 1.00 85.31 15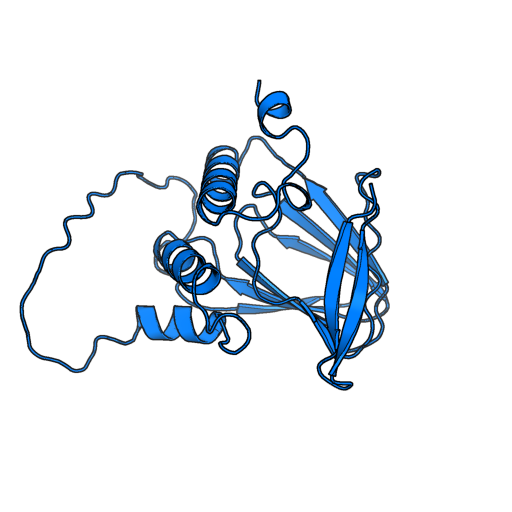5 VAL A C 1
ATOM 1238 O O . VAL A 1 155 ? -4.059 6.602 12.594 1.00 85.31 155 VAL A O 1
ATOM 1241 N N . PHE A 1 156 ? -2.301 5.412 13.327 1.00 87.62 156 PHE A N 1
ATOM 1242 C CA . PHE A 1 156 ? -1.271 6.407 13.070 1.00 87.62 156 PHE A CA 1
ATOM 1243 C C . PHE A 1 156 ? -0.399 5.900 11.933 1.00 87.62 156 PHE A C 1
ATOM 1245 O O . PHE A 1 156 ? -0.141 4.707 11.838 1.00 87.62 156 PHE A O 1
ATOM 1252 N N . GLY A 1 157 ? 0.060 6.777 11.061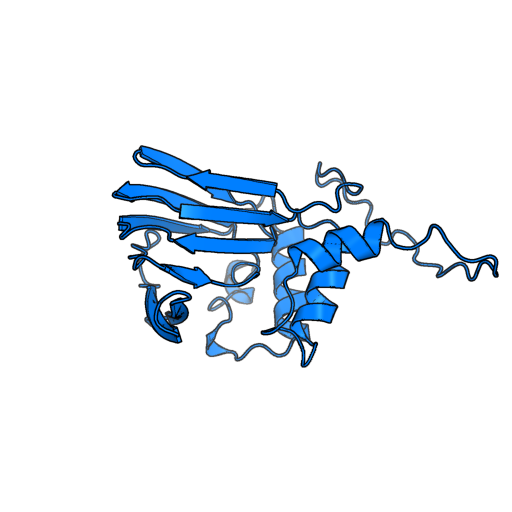 1.00 86.75 157 GLY A N 1
ATOM 1253 C CA . GLY A 1 157 ? 0.974 6.376 10.009 1.00 86.75 157 GLY A CA 1
ATOM 1254 C C . GLY A 1 157 ? 1.656 7.555 9.363 1.00 86.75 157 GLY A C 1
ATOM 1255 O O . GLY A 1 157 ? 1.452 8.696 9.759 1.00 86.75 157 GLY A O 1
ATOM 1256 N N . GLY A 1 158 ? 2.478 7.300 8.363 1.00 83.31 158 GLY A N 1
ATOM 1257 C CA . GLY A 1 158 ? 3.210 8.359 7.688 1.00 83.31 158 GLY A CA 1
ATOM 1258 C C . GLY A 1 158 ? 3.975 7.830 6.494 1.00 83.31 158 GLY A C 1
ATOM 1259 O O . GLY A 1 158 ? 4.439 6.693 6.507 1.00 83.31 158 GLY A O 1
ATOM 1260 N N . ASN A 1 159 ? 4.117 8.678 5.481 1.00 85.12 159 ASN A N 1
ATOM 1261 C CA . ASN A 1 159 ? 4.919 8.404 4.296 1.00 85.12 159 ASN A CA 1
ATOM 1262 C C . ASN A 1 159 ? 6.274 9.101 4.417 1.00 85.12 159 ASN A C 1
ATOM 1264 O O . ASN A 1 159 ? 6.347 10.243 4.875 1.00 85.12 159 ASN A O 1
ATOM 1268 N N . PHE A 1 160 ? 7.343 8.433 3.993 1.00 83.38 160 PHE A N 1
ATOM 1269 C CA . PHE A 1 160 ? 8.693 8.984 4.014 1.00 83.38 160 PHE A CA 1
ATOM 1270 C C . PHE A 1 160 ? 9.529 8.494 2.825 1.00 83.38 160 PHE A C 1
ATOM 1272 O O . PHE A 1 160 ? 9.400 7.359 2.368 1.00 83.38 160 PHE A O 1
ATOM 1279 N N . LEU A 1 161 ? 10.412 9.367 2.337 1.00 82.25 161 LEU A N 1
ATOM 1280 C CA . LEU A 1 161 ? 11.461 9.030 1.372 1.00 82.25 161 LEU A CA 1
ATOM 1281 C C . LEU A 1 161 ? 12.770 8.776 2.123 1.00 82.25 161 LEU A C 1
ATOM 1283 O O . LEU A 1 161 ? 13.036 9.407 3.148 1.00 82.25 161 LEU A O 1
ATOM 1287 N N . HIS A 1 162 ? 13.611 7.882 1.610 1.00 83.88 162 HIS A N 1
ATOM 1288 C CA . HIS A 1 162 ? 14.926 7.620 2.189 1.00 83.88 162 HIS A CA 1
ATOM 1289 C C . HIS A 1 162 ? 15.971 7.230 1.139 1.00 83.88 162 HIS A C 1
ATOM 1291 O O . HIS A 1 162 ? 15.682 6.655 0.092 1.00 83.88 162 HIS A O 1
ATOM 1297 N N . VAL A 1 163 ? 17.239 7.507 1.453 1.00 84.19 163 VAL A N 1
ATOM 1298 C CA . VAL A 1 163 ? 18.364 7.337 0.517 1.00 84.19 163 VAL A CA 1
ATOM 1299 C C . VAL A 1 163 ? 18.597 5.884 0.085 1.00 84.19 163 VAL A C 1
ATOM 1301 O O . VAL A 1 163 ? 19.072 5.637 -1.019 1.00 84.19 163 VAL A O 1
ATOM 1304 N N . TYR A 1 164 ? 18.213 4.911 0.915 1.00 84.81 164 TYR A N 1
ATOM 1305 C CA . TYR A 1 164 ? 18.417 3.486 0.625 1.00 84.81 164 TYR A CA 1
ATOM 1306 C C . TYR A 1 164 ? 17.525 2.926 -0.497 1.00 84.81 164 TYR A C 1
ATOM 1308 O O . TYR A 1 164 ? 17.769 1.818 -0.961 1.00 84.81 164 TYR A O 1
ATOM 1316 N N . SER A 1 165 ? 16.498 3.657 -0.946 1.00 84.38 165 SER A N 1
ATOM 1317 C CA . SER A 1 165 ? 15.579 3.187 -1.995 1.00 84.38 165 SER A CA 1
ATOM 1318 C C . SER A 1 165 ? 15.359 4.206 -3.110 1.00 84.38 165 SER A C 1
ATOM 1320 O O . SER A 1 165 ? 14.362 4.134 -3.822 1.00 84.38 165 SER A O 1
ATOM 1322 N N . VAL A 1 166 ? 16.315 5.116 -3.329 1.00 84.00 166 VAL A N 1
ATOM 1323 C CA . VAL A 1 166 ? 16.222 6.173 -4.357 1.00 84.00 166 VAL A CA 1
ATOM 1324 C C . VAL A 1 166 ? 15.897 5.615 -5.742 1.00 84.00 166 VAL A C 1
ATOM 1326 O O . VAL A 1 166 ? 15.027 6.153 -6.420 1.00 84.00 166 VAL A O 1
ATOM 1329 N N . PHE A 1 167 ? 16.527 4.512 -6.157 1.00 83.88 167 PHE A N 1
ATOM 1330 C CA . PHE A 1 167 ? 16.231 3.895 -7.454 1.00 83.88 167 PHE A CA 1
ATOM 1331 C C . PHE A 1 167 ? 14.772 3.445 -7.568 1.00 83.88 167 PHE A C 1
ATOM 1333 O O . PHE A 1 167 ? 14.126 3.716 -8.579 1.00 83.88 167 PHE A O 1
ATOM 1340 N N . ARG A 1 168 ? 14.232 2.818 -6.518 1.00 84.25 168 ARG A N 1
ATOM 1341 C CA . ARG A 1 168 ? 12.838 2.366 -6.480 1.00 84.25 168 ARG A CA 1
ATOM 1342 C C . ARG A 1 168 ? 11.868 3.544 -6.471 1.00 84.25 168 ARG A C 1
ATOM 1344 O O . ARG A 1 168 ? 10.907 3.540 -7.235 1.00 84.25 168 ARG A O 1
ATOM 1351 N N . GLN A 1 169 ? 12.151 4.567 -5.669 1.00 84.25 169 GLN A N 1
ATOM 1352 C CA . GLN A 1 169 ? 11.363 5.799 -5.617 1.00 84.25 169 GLN A CA 1
ATOM 1353 C C . GLN A 1 169 ? 11.272 6.435 -7.019 1.00 84.25 169 GLN A C 1
ATOM 1355 O O . GLN A 1 169 ? 10.182 6.710 -7.518 1.00 84.25 169 GLN A O 1
ATOM 1360 N N . LEU A 1 170 ? 12.406 6.557 -7.724 1.00 83.19 170 LEU A N 1
ATOM 1361 C CA . LEU A 1 170 ? 12.450 7.072 -9.099 1.00 83.19 170 LEU A CA 1
ATOM 1362 C C . LEU A 1 170 ? 11.674 6.194 -10.097 1.00 83.19 170 LEU A C 1
ATOM 1364 O O . LEU A 1 170 ? 11.000 6.730 -10.977 1.00 83.19 170 LEU A O 1
ATOM 1368 N N . GLN A 1 171 ? 11.742 4.865 -9.967 1.00 83.19 171 GLN A N 1
ATOM 1369 C CA . GLN A 1 171 ? 10.960 3.938 -10.796 1.00 83.19 171 GLN A CA 1
ATOM 1370 C C . GLN A 1 171 ? 9.451 4.122 -10.589 1.00 83.19 171 GLN A C 1
ATOM 1372 O O . GLN A 1 171 ? 8.712 4.226 -11.568 1.00 83.19 171 GLN A O 1
ATOM 1377 N N . CYS A 1 172 ? 8.995 4.205 -9.336 1.00 82.50 172 CYS A N 1
ATOM 1378 C CA . CYS A 1 172 ? 7.581 4.406 -9.008 1.00 82.50 172 CYS A CA 1
ATOM 1379 C C . CYS A 1 172 ? 7.078 5.744 -9.552 1.00 82.50 172 CYS A C 1
ATOM 1381 O O . CYS A 1 172 ? 6.062 5.783 -10.243 1.00 82.50 172 CYS A O 1
ATOM 1383 N N . TYR A 1 173 ? 7.855 6.814 -9.365 1.00 80.81 173 TYR A N 1
ATOM 1384 C CA . TYR A 1 173 ? 7.549 8.125 -9.934 1.00 80.81 173 TYR A CA 1
ATOM 1385 C C . TYR A 1 173 ? 7.431 8.091 -11.469 1.00 80.81 173 TYR A C 1
ATOM 1387 O O . TYR A 1 173 ? 6.543 8.715 -12.053 1.00 80.81 173 TYR A O 1
ATOM 1395 N N . HIS A 1 174 ? 8.301 7.339 -12.153 1.00 80.75 174 HIS A N 1
ATOM 1396 C CA . HIS A 1 174 ? 8.204 7.174 -13.604 1.00 80.75 174 HIS A CA 1
ATOM 1397 C C . HIS A 1 174 ? 6.922 6.436 -14.021 1.00 80.75 174 HIS A C 1
ATOM 1399 O O . HIS A 1 174 ? 6.296 6.806 -15.017 1.00 80.75 174 HIS A O 1
ATOM 1405 N N . ILE A 1 175 ? 6.514 5.416 -13.260 1.00 75.94 175 ILE A N 1
ATOM 1406 C CA . ILE A 1 175 ? 5.267 4.684 -13.504 1.00 75.94 175 ILE A CA 1
ATOM 1407 C C . ILE A 1 175 ? 4.069 5.617 -13.336 1.00 75.94 175 ILE A C 1
ATOM 1409 O O . ILE A 1 175 ? 3.296 5.728 -14.286 1.00 75.94 175 ILE A O 1
ATOM 1413 N N . GLU A 1 176 ? 3.980 6.350 -12.223 1.00 75.19 176 GLU A N 1
ATOM 1414 C CA . GLU A 1 176 ? 2.917 7.334 -11.952 1.00 75.19 176 GLU A CA 1
ATOM 1415 C C . GLU A 1 176 ? 2.783 8.378 -13.066 1.00 75.19 176 GLU A C 1
ATOM 1417 O O . GLU A 1 176 ? 1.681 8.703 -13.516 1.00 75.19 176 GLU A O 1
ATOM 1422 N N . TYR A 1 177 ? 3.922 8.878 -13.554 1.00 71.12 177 TYR A N 1
ATOM 1423 C CA . TYR A 1 177 ? 3.952 9.815 -14.670 1.00 71.12 177 TYR A CA 1
ATOM 1424 C C . TYR A 1 177 ? 3.442 9.171 -15.969 1.00 71.12 177 TYR A C 1
ATOM 1426 O O . TYR A 1 177 ? 2.699 9.792 -16.732 1.00 71.12 177 TYR A O 1
ATOM 1434 N N . SER A 1 178 ? 3.820 7.915 -16.229 1.00 72.06 178 SER A N 1
ATOM 1435 C CA . SER A 1 178 ? 3.427 7.187 -17.440 1.00 72.06 178 SER A CA 1
ATOM 1436 C C . SER A 1 178 ? 1.945 6.796 -17.469 1.00 72.06 178 SER A C 1
ATOM 1438 O O . SER A 1 178 ? 1.359 6.734 -18.549 1.00 72.06 178 SER A O 1
ATOM 1440 N N . THR A 1 179 ? 1.322 6.588 -16.305 1.00 64.81 179 THR A N 1
ATOM 1441 C CA . THR A 1 179 ? -0.094 6.210 -16.163 1.00 64.81 179 THR A CA 1
ATOM 1442 C C . THR A 1 179 ? -1.045 7.413 -16.154 1.00 64.81 179 THR A C 1
ATOM 1444 O O . THR A 1 179 ? -2.248 7.228 -16.006 1.00 64.81 179 THR A O 1
ATOM 1447 N N . LYS A 1 180 ? -0.538 8.642 -16.364 1.00 62.19 180 LYS A N 1
ATOM 1448 C CA . LYS A 1 180 ? -1.321 9.896 -16.426 1.00 62.19 180 LYS A CA 1
ATOM 1449 C C . LYS A 1 180 ? -2.235 10.111 -15.213 1.00 62.19 180 LYS A C 1
ATOM 1451 O O . LYS A 1 180 ? -3.362 10.584 -15.360 1.00 62.19 180 LYS A O 1
ATOM 1456 N N . ILE A 1 181 ? -1.744 9.780 -14.022 1.00 60.25 181 ILE A N 1
ATOM 1457 C CA . ILE A 1 181 ? -2.448 10.093 -12.776 1.00 60.25 181 ILE A CA 1
ATOM 1458 C C . ILE A 1 181 ? -2.637 11.617 -12.693 1.00 60.25 181 ILE A C 1
ATOM 1460 O O . ILE A 1 181 ? -1.757 12.383 -13.100 1.00 60.25 181 ILE A O 1
ATOM 1464 N N . ASP A 1 182 ? -3.803 12.063 -12.214 1.00 52.09 182 ASP A N 1
ATOM 1465 C CA . ASP A 1 182 ? -4.076 13.489 -12.024 1.00 52.09 182 ASP A CA 1
ATOM 1466 C C . ASP A 1 182 ? -2.989 14.098 -11.122 1.00 52.09 182 ASP A C 1
ATOM 1468 O O . ASP A 1 182 ? -2.613 13.523 -10.098 1.00 52.09 182 ASP A O 1
ATOM 1472 N N . LYS A 1 183 ? -2.473 15.272 -11.504 1.00 51.19 183 LYS A N 1
ATOM 1473 C CA . LYS A 1 183 ? -1.384 15.967 -10.803 1.00 51.19 183 LYS A CA 1
ATOM 1474 C C . LYS A 1 183 ? -1.698 16.215 -9.331 1.00 51.19 183 LYS A C 1
ATOM 1476 O O . LYS A 1 183 ? -0.767 16.373 -8.547 1.00 51.19 183 LYS A O 1
ATOM 1481 N N . ALA A 1 184 ? -2.979 16.240 -8.964 1.00 48.97 184 ALA A N 1
ATOM 1482 C CA . ALA A 1 184 ? -3.413 16.311 -7.579 1.00 48.97 184 ALA A CA 1
ATOM 1483 C C . ALA A 1 184 ? -2.936 15.117 -6.729 1.00 48.97 184 ALA A C 1
ATOM 1485 O O . ALA A 1 184 ? -2.750 15.292 -5.541 1.00 48.97 184 ALA A O 1
ATOM 1486 N N . TYR A 1 185 ? -2.696 13.925 -7.274 1.00 51.59 185 TYR A N 1
ATOM 1487 C CA . TYR A 1 185 ? -2.271 12.759 -6.477 1.00 51.59 185 TYR A CA 1
ATOM 1488 C C . TYR A 1 185 ? -0.754 12.528 -6.479 1.00 51.59 185 TYR A C 1
ATOM 1490 O O . TYR A 1 185 ? -0.278 11.567 -5.880 1.00 51.59 185 TYR A O 1
ATOM 1498 N N . LEU A 1 186 ? 0.015 13.402 -7.137 1.00 57.03 186 LEU A N 1
ATOM 1499 C CA . LEU A 1 186 ? 1.472 13.307 -7.183 1.00 57.03 186 LEU A CA 1
ATOM 1500 C C . LEU A 1 186 ? 2.101 13.886 -5.913 1.00 57.03 186 LEU A C 1
ATOM 1502 O O . LEU A 1 186 ? 1.614 14.870 -5.352 1.00 57.03 186 LEU A O 1
ATOM 1506 N N . PHE A 1 187 ? 3.239 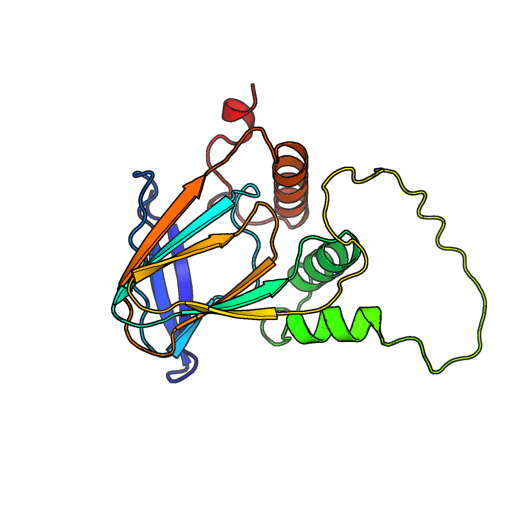13.323 -5.498 1.00 51.19 187 PHE A N 1
ATOM 1507 C CA . PHE A 1 187 ? 4.003 13.882 -4.388 1.00 51.19 187 PHE A CA 1
ATOM 1508 C C . PHE A 1 187 ? 4.438 15.326 -4.702 1.00 51.19 187 PHE A C 1
ATOM 1510 O O . PHE A 1 187 ? 5.062 15.566 -5.747 1.00 51.19 187 PHE A O 1
ATOM 1517 N N . PRO A 1 188 ? 4.123 16.304 -3.832 1.00 52.34 188 PRO A N 1
ATOM 1518 C CA . PRO A 1 188 ? 4.474 17.693 -4.080 1.00 52.34 188 PRO A CA 1
ATOM 1519 C C . PRO A 1 188 ? 5.996 17.858 -4.121 1.00 52.34 188 PRO A C 1
ATOM 1521 O O . PRO A 1 188 ? 6.704 17.365 -3.250 1.00 52.34 188 PRO A O 1
ATOM 1524 N N . GLN A 1 189 ? 6.488 18.576 -5.134 1.00 56.34 189 GLN A N 1
ATOM 1525 C CA . GLN A 1 189 ? 7.900 18.970 -5.266 1.00 56.34 189 GLN A CA 1
ATOM 1526 C C . GLN A 1 189 ? 8.899 17.796 -5.276 1.00 56.34 189 GLN A C 1
ATOM 1528 O O . GLN A 1 189 ? 10.032 17.907 -4.808 1.00 56.34 189 GLN A O 1
ATOM 1533 N N . TYR A 1 190 ? 8.481 16.649 -5.825 1.00 57.91 190 TYR A N 1
ATOM 1534 C CA . TYR A 1 190 ? 9.304 15.439 -5.872 1.00 57.91 190 TYR A CA 1
ATOM 1535 C C . TYR A 1 190 ? 10.686 15.681 -6.499 1.00 57.91 190 TYR A C 1
ATOM 1537 O O . TYR A 1 190 ? 11.688 15.186 -5.997 1.00 57.91 190 TYR A O 1
ATOM 1545 N N . LYS A 1 191 ? 10.771 16.474 -7.575 1.00 60.34 191 LYS A N 1
ATOM 1546 C CA . LYS A 1 191 ? 12.052 16.736 -8.248 1.00 60.34 191 LYS A CA 1
ATOM 1547 C C . LYS A 1 191 ? 12.967 17.596 -7.381 1.00 60.34 191 LYS A C 1
ATOM 1549 O O . LYS A 1 191 ? 14.146 17.300 -7.293 1.00 60.34 191 LYS A O 1
ATOM 1554 N N . GLU A 1 192 ? 12.427 18.615 -6.729 1.00 62.28 192 GLU A N 1
ATOM 1555 C CA . GLU A 1 192 ? 13.155 19.585 -5.912 1.00 62.28 192 GLU A CA 1
ATOM 1556 C C . GLU A 1 192 ? 13.757 18.967 -4.643 1.00 62.28 192 GLU A C 1
ATOM 1558 O O . GLU A 1 192 ? 14.778 19.445 -4.174 1.00 62.28 192 GLU A O 1
ATOM 1563 N N . ILE A 1 193 ? 13.165 17.896 -4.106 1.00 59.12 193 ILE A N 1
ATOM 1564 C CA . ILE A 1 193 ? 13.695 17.163 -2.939 1.00 59.12 193 ILE A CA 1
ATOM 1565 C C . ILE A 1 193 ? 14.886 16.262 -3.315 1.00 59.12 193 ILE A C 1
ATOM 1567 O O . ILE A 1 193 ? 15.674 15.873 -2.454 1.00 59.12 193 ILE A O 1
ATOM 1571 N N . HIS A 1 194 ? 15.020 15.919 -4.598 1.00 57.50 194 HIS A N 1
ATOM 1572 C CA . HIS A 1 194 ? 16.091 15.071 -5.120 1.00 57.50 194 HIS A CA 1
ATOM 1573 C C . HIS A 1 194 ? 17.318 15.849 -5.643 1.00 57.50 194 HIS A C 1
ATOM 1575 O O . HIS A 1 194 ? 18.313 15.201 -5.977 1.00 57.50 194 HIS A O 1
ATOM 1581 N N . TRP A 1 195 ? 17.254 17.186 -5.720 1.00 49.34 195 TRP A N 1
ATOM 1582 C CA . TRP A 1 195 ? 18.349 18.085 -6.128 1.00 49.34 195 TRP A CA 1
ATOM 1583 C C . TRP A 1 195 ? 18.985 18.778 -4.923 1.00 49.34 195 TRP A C 1
ATOM 1585 O O . TRP A 1 195 ? 20.225 18.945 -4.953 1.00 49.34 195 TRP A O 1
#

Radius of gyration: 17.74 Å; chains: 1; bounding box: 44×47×50 Å

Sequence (195 aa):
MIHTYIAYNIQHHTPCIIHYIHHTPNIIPLGMSGSYTDFHIDFGGTSVWYHIHTGRKVFYLIPPTHHNMLVYKSWTCSPSQGSTFLGDLVWNHAHGHRSGHGNGDNDGYKHVYGDGDGYDNTYTGCTTFTLTPNETLFIPSGWIHAVYTPEDSVVFGGNFLHVYSVFRQLQCYHIEYSTKIDKAYLFPQYKEIHW

Secondary structure (DSSP, 8-state):
-EEEEEEEETTTTEEEEEEEETTSS-B--EE-TTEEEEEE--GGG-EEEEEEEES-EEEEEE---HHHHHHHHHHHT-TTGGGS-HHHHHHHHHH--SS----------------TT---TT----EEEEE-TT-EEEE-TT-EEEEEESS-EEEEEEEE--GGGHHHHHHHHHHHHHTT--GGGSPTTHHHH--

Foldseek 3Di:
DWDWDFWAQQVPRDTDTFIFDPPDQKTKTWDAARTKDAKDAAFLQWKKKKAWAAAKKKKWWFDQAVLLVVLVLVLLLDPCNVVDHSQVVLVCVLVVPPDDDDDDPPPPPDCPDPCPVPDDNSDSHIDMDMGHHRDMDIGGGRIIMMMHGNHTTIMMMGTDDDPSCVVSSVVSNVSCVVSCDPPVRHDPPSVVVVD

pLDDT: mean 72.02, std 19.79, range [29.25, 96.31]